Protein AF-A0A7Y0EZD3-F1 (afdb_monomer_lite)

pLDDT: mean 73.03, std 16.68, range [34.38, 95.06]

Organism: NCBI:txid2675324

Structure (mmCIF, N/CA/C/O backbone):
data_AF-A0A7Y0EZD3-F1
#
_entry.id   AF-A0A7Y0EZD3-F1
#
loop_
_atom_site.group_PDB
_atom_site.id
_atom_site.type_symbol
_atom_site.label_atom_id
_atom_site.label_alt_id
_atom_site.label_comp_id
_atom_site.label_asym_id
_atom_site.label_entity_id
_atom_site.label_seq_id
_atom_site.pdbx_PDB_ins_code
_atom_site.Cartn_x
_atom_site.Cartn_y
_atom_site.Cartn_z
_atom_site.occupancy
_atom_site.B_iso_or_equiv
_atom_site.auth_seq_id
_atom_site.auth_comp_id
_atom_site.auth_asym_id
_atom_site.auth_atom_id
_atom_site.pdbx_PDB_model_num
ATOM 1 N N . MET A 1 1 ? 38.742 18.096 -19.591 1.00 36.97 1 MET A N 1
ATOM 2 C CA . MET A 1 1 ? 37.301 18.175 -19.920 1.00 36.97 1 MET A CA 1
ATOM 3 C C . MET A 1 1 ? 37.035 17.243 -21.097 1.00 36.97 1 MET A C 1
ATOM 5 O O . MET A 1 1 ? 37.027 17.691 -22.234 1.00 36.97 1 MET A O 1
ATOM 9 N N . ALA A 1 2 ? 36.936 15.937 -20.841 1.00 34.81 2 ALA A N 1
ATOM 10 C CA . ALA A 1 2 ? 36.652 14.923 -21.857 1.00 34.81 2 ALA A CA 1
ATOM 11 C C . ALA A 1 2 ? 35.247 14.380 -21.577 1.00 34.81 2 ALA A C 1
ATOM 13 O O . ALA A 1 2 ? 35.008 13.837 -20.503 1.00 34.81 2 ALA A O 1
ATOM 14 N N . GLY A 1 3 ? 34.310 14.629 -22.492 1.00 44.00 3 GLY A N 1
ATOM 15 C CA . GLY A 1 3 ? 32.925 14.188 -22.363 1.00 44.00 3 GLY A CA 1
ATOM 16 C C . GLY A 1 3 ? 32.802 12.695 -22.646 1.00 44.00 3 GLY A C 1
ATOM 17 O O . GLY A 1 3 ? 33.222 12.234 -23.707 1.00 44.00 3 GLY A O 1
ATOM 18 N N . GLU A 1 4 ? 32.210 11.962 -21.706 1.00 47.72 4 GLU A N 1
ATOM 19 C CA . GLU A 1 4 ? 31.787 10.575 -21.882 1.00 47.72 4 GLU A CA 1
ATOM 20 C C . GLU A 1 4 ? 30.833 10.460 -23.081 1.00 47.72 4 GLU A C 1
ATOM 22 O O . GLU A 1 4 ? 29.665 10.842 -23.018 1.00 47.72 4 GLU A O 1
ATOM 27 N N . ARG A 1 5 ? 31.323 9.917 -24.198 1.00 51.06 5 ARG A N 1
ATOM 28 C CA . ARG A 1 5 ? 30.489 9.480 -25.325 1.00 51.06 5 ARG A CA 1
ATOM 29 C C . ARG A 1 5 ? 30.528 7.959 -25.415 1.00 51.06 5 ARG A C 1
ATOM 31 O O . ARG A 1 5 ? 31.104 7.409 -26.345 1.00 51.06 5 ARG A O 1
ATOM 38 N N . GLY A 1 6 ? 29.929 7.298 -24.427 1.00 59.84 6 GLY A N 1
ATOM 39 C CA . GLY A 1 6 ? 29.511 5.906 -24.592 1.00 59.84 6 GLY A CA 1
ATOM 40 C C . GLY A 1 6 ? 28.400 5.813 -25.640 1.00 59.84 6 GLY A C 1
ATOM 41 O O . GLY A 1 6 ? 27.625 6.760 -25.825 1.00 59.84 6 GLY A O 1
ATOM 42 N N . THR A 1 7 ? 28.335 4.685 -26.339 1.00 76.56 7 THR A N 1
ATOM 43 C CA . THR A 1 7 ? 27.239 4.368 -27.262 1.00 76.56 7 THR A CA 1
ATOM 44 C C . THR A 1 7 ? 25.897 4.344 -26.516 1.00 76.56 7 THR A C 1
ATOM 46 O O . THR A 1 7 ? 25.851 4.159 -25.299 1.00 76.56 7 THR A O 1
ATOM 49 N N . VAL A 1 8 ? 24.778 4.526 -27.230 1.00 67.12 8 VAL A N 1
ATOM 50 C CA . VAL A 1 8 ? 23.428 4.467 -26.627 1.00 67.12 8 VAL A CA 1
ATOM 51 C C . VAL A 1 8 ? 23.227 3.153 -25.858 1.00 67.12 8 VAL A C 1
ATOM 53 O O . VAL A 1 8 ? 22.701 3.170 -24.751 1.00 67.12 8 VAL A O 1
ATOM 56 N N . SER A 1 9 ? 23.734 2.037 -26.388 1.00 64.31 9 SER A N 1
ATOM 57 C CA . SER A 1 9 ? 23.673 0.724 -25.739 1.00 64.31 9 SER A CA 1
ATOM 58 C C . SER A 1 9 ? 24.476 0.648 -24.438 1.00 64.31 9 SER A C 1
ATOM 60 O O . SER A 1 9 ? 24.003 0.060 -23.472 1.00 64.31 9 SER A O 1
ATOM 62 N N . GLU A 1 10 ? 25.662 1.258 -24.374 1.00 68.94 10 GLU A N 1
ATOM 63 C CA . GLU A 1 10 ? 26.469 1.298 -23.143 1.00 68.94 10 GLU A CA 1
ATOM 64 C C . GLU A 1 10 ? 25.828 2.166 -22.060 1.00 68.94 10 GLU A C 1
ATOM 66 O O . GLU A 1 10 ? 25.962 1.867 -20.874 1.00 68.94 10 GLU A O 1
ATOM 71 N N . ARG A 1 11 ? 25.125 3.234 -22.455 1.00 66.56 11 ARG A N 1
ATOM 72 C CA . ARG A 1 11 ? 24.386 4.082 -21.515 1.00 66.56 11 ARG A CA 1
ATOM 73 C C . ARG A 1 11 ? 23.175 3.345 -20.946 1.00 66.56 11 ARG A C 1
ATOM 75 O O . ARG A 1 11 ? 23.042 3.285 -19.733 1.00 66.56 11 ARG A O 1
ATOM 82 N N . LEU A 1 12 ? 22.381 2.707 -21.808 1.00 62.84 12 LEU A N 1
ATOM 83 C CA . LEU A 1 12 ? 21.226 1.902 -21.396 1.00 62.84 12 LEU A CA 1
ATOM 84 C C . LEU A 1 12 ? 21.632 0.720 -20.506 1.00 62.84 12 LEU A C 1
ATOM 86 O O . LEU A 1 12 ? 20.970 0.442 -19.512 1.00 62.84 12 LEU A O 1
ATOM 90 N N . ALA A 1 13 ? 22.734 0.037 -20.831 1.00 64.50 13 ALA A N 1
ATOM 91 C CA . ALA A 1 13 ? 23.244 -1.053 -20.003 1.00 64.50 13 ALA A CA 1
ATOM 92 C C . ALA A 1 13 ? 23.685 -0.553 -18.620 1.00 64.50 13 ALA A C 1
ATOM 94 O O . ALA A 1 13 ? 23.376 -1.186 -17.616 1.00 64.50 13 ALA A O 1
ATOM 95 N N . ARG A 1 14 ? 24.379 0.589 -18.557 1.00 67.81 14 ARG A N 1
ATOM 96 C CA . ARG A 1 14 ? 24.814 1.195 -17.292 1.00 67.81 14 ARG A CA 1
ATOM 97 C C . ARG A 1 14 ? 23.630 1.621 -16.429 1.00 67.81 14 ARG A C 1
ATOM 99 O O . ARG A 1 14 ? 23.582 1.239 -15.271 1.00 67.81 14 ARG A O 1
ATOM 106 N N . GLU A 1 15 ? 22.659 2.321 -17.014 1.00 66.19 15 GLU A N 1
ATOM 107 C CA . GLU A 1 15 ? 21.419 2.715 -16.332 1.00 66.19 15 GLU A CA 1
ATOM 108 C C . GLU A 1 15 ? 20.672 1.494 -15.777 1.00 66.19 15 GLU A C 1
ATOM 110 O O . GLU A 1 15 ? 20.231 1.510 -14.631 1.00 66.19 15 GLU A O 1
ATOM 115 N N . PHE A 1 16 ? 20.601 0.406 -16.549 1.00 66.44 16 PHE A N 1
ATOM 116 C CA . PHE A 1 16 ? 20.008 -0.851 -16.099 1.00 66.44 16 PHE A CA 1
ATOM 117 C C . PHE A 1 16 ? 20.775 -1.489 -14.929 1.00 66.44 16 PHE A C 1
ATOM 119 O O . PHE A 1 16 ? 20.159 -1.925 -13.959 1.00 66.44 16 PHE A O 1
ATOM 126 N N . PHE A 1 17 ? 22.110 -1.551 -14.986 1.00 66.88 17 PHE A N 1
ATOM 127 C CA . PHE A 1 17 ? 22.909 -2.126 -13.898 1.00 66.88 17 PHE A CA 1
ATOM 128 C C . PHE A 1 17 ? 22.863 -1.278 -12.624 1.00 66.88 17 PHE A C 1
ATOM 130 O O . PHE A 1 17 ? 22.688 -1.839 -11.544 1.00 66.88 17 PHE A O 1
ATOM 137 N N . ASP A 1 18 ? 22.942 0.049 -12.745 1.00 69.25 18 ASP A N 1
ATOM 138 C CA . ASP A 1 18 ? 22.811 0.972 -11.613 1.00 69.25 18 ASP A CA 1
ATOM 139 C C . ASP A 1 18 ? 21.426 0.830 -10.953 1.00 69.25 18 ASP A C 1
ATOM 141 O O . ASP A 1 18 ? 21.309 0.817 -9.725 1.00 69.25 18 ASP A O 1
ATOM 145 N N . GLU A 1 19 ? 20.373 0.641 -11.756 1.00 66.62 19 GLU A N 1
ATOM 146 C CA . GLU A 1 19 ? 19.023 0.361 -11.263 1.00 66.62 19 GLU A CA 1
ATOM 147 C C . GLU A 1 19 ? 18.945 -0.970 -10.502 1.00 66.62 19 GLU A C 1
ATOM 149 O O . GLU A 1 19 ? 18.375 -1.029 -9.407 1.00 66.62 19 GLU A O 1
ATOM 154 N N . MET A 1 20 ? 19.522 -2.041 -11.052 1.00 69.69 20 MET A N 1
ATOM 155 C CA . MET A 1 20 ? 19.534 -3.351 -10.394 1.00 69.69 20 MET A CA 1
ATOM 156 C C . MET A 1 20 ? 20.319 -3.316 -9.078 1.00 69.69 20 MET A C 1
ATOM 158 O O . MET A 1 20 ? 19.872 -3.891 -8.083 1.00 69.69 20 MET A O 1
ATOM 162 N N . ASP A 1 21 ? 21.435 -2.589 -9.031 1.00 69.38 21 ASP A N 1
ATOM 163 C CA . ASP A 1 21 ? 22.225 -2.392 -7.814 1.00 69.38 21 ASP A CA 1
ATOM 164 C C . ASP A 1 21 ? 21.467 -1.578 -6.754 1.00 69.38 21 ASP A C 1
ATOM 166 O O . ASP A 1 21 ? 21.516 -1.906 -5.559 1.00 69.38 21 ASP A O 1
ATOM 170 N N . ALA A 1 22 ? 20.729 -0.543 -7.170 1.00 69.75 22 ALA A N 1
ATOM 171 C CA . ALA A 1 22 ? 19.873 0.235 -6.279 1.00 69.75 22 ALA A CA 1
ATOM 172 C C . ALA A 1 22 ? 18.751 -0.631 -5.685 1.00 69.75 22 ALA A C 1
ATOM 174 O O . ALA A 1 22 ? 18.521 -0.598 -4.472 1.00 69.75 22 ALA A O 1
ATOM 175 N N . LEU A 1 23 ? 18.099 -1.459 -6.509 1.00 72.12 23 LEU A N 1
ATOM 176 C CA . LEU A 1 23 ? 17.066 -2.404 -6.074 1.00 72.12 23 LEU A CA 1
ATOM 177 C C . LEU A 1 23 ? 17.617 -3.485 -5.141 1.00 72.12 23 LEU A C 1
ATOM 179 O O . LEU A 1 23 ? 16.976 -3.802 -4.141 1.00 72.12 23 LEU A O 1
ATOM 183 N N . ALA A 1 24 ? 18.815 -4.011 -5.410 1.00 70.94 24 ALA A N 1
ATOM 184 C CA . ALA A 1 24 ? 19.447 -5.040 -4.585 1.00 70.94 24 ALA A CA 1
ATOM 185 C C . ALA A 1 24 ? 19.707 -4.577 -3.139 1.00 70.94 24 ALA A C 1
ATOM 187 O O . ALA A 1 24 ? 19.753 -5.391 -2.215 1.00 70.94 24 ALA A O 1
ATOM 188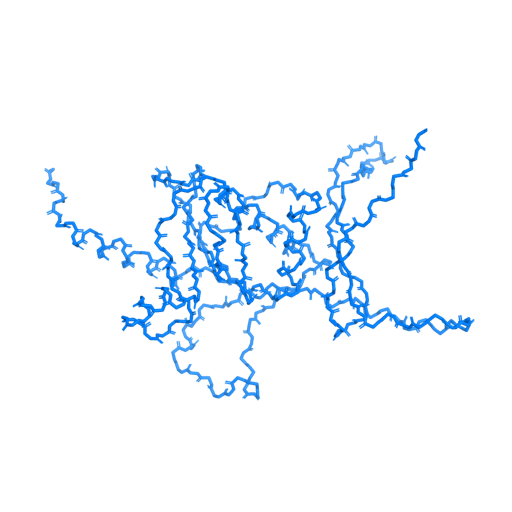 N N . ARG A 1 25 ? 19.869 -3.265 -2.930 1.00 72.94 25 ARG A N 1
ATOM 189 C CA . ARG A 1 25 ? 20.109 -2.651 -1.612 1.00 72.94 25 ARG A CA 1
ATOM 190 C C . ARG A 1 25 ? 18.871 -1.974 -1.026 1.00 72.94 25 ARG A C 1
ATOM 192 O O . ARG A 1 25 ? 18.898 -1.567 0.138 1.00 72.94 25 ARG A O 1
ATOM 199 N N . ALA A 1 26 ? 17.809 -1.823 -1.814 1.00 76.56 26 ALA A N 1
ATOM 200 C CA . ALA A 1 26 ? 16.598 -1.140 -1.401 1.00 76.56 26 ALA A CA 1
ATOM 201 C C . ALA A 1 26 ? 15.890 -1.918 -0.276 1.00 76.56 26 ALA A C 1
ATOM 203 O O . ALA A 1 26 ? 15.765 -3.145 -0.340 1.00 76.56 26 ALA A O 1
ATOM 204 N N . PRO A 1 27 ? 15.377 -1.236 0.762 1.00 84.44 27 PRO A N 1
ATOM 205 C CA . PRO A 1 27 ? 14.482 -1.876 1.712 1.00 84.44 27 PRO A CA 1
ATOM 206 C C . PRO A 1 27 ? 13.239 -2.407 0.986 1.00 84.44 27 PRO A C 1
ATOM 208 O O . PRO A 1 27 ? 12.687 -1.731 0.114 1.00 84.44 27 PRO A O 1
ATOM 211 N N . LEU A 1 28 ? 12.805 -3.612 1.362 1.00 85.69 28 LEU A N 1
ATOM 212 C CA . LEU A 1 28 ? 11.695 -4.299 0.708 1.00 85.69 28 LEU A CA 1
ATOM 213 C C . LEU A 1 28 ? 10.489 -4.416 1.636 1.00 85.69 28 LEU A C 1
ATOM 215 O O . LEU A 1 28 ? 10.612 -4.842 2.791 1.00 85.69 28 LEU A O 1
ATOM 219 N N . TRP A 1 29 ? 9.318 -4.075 1.107 1.00 87.38 29 TRP A N 1
ATOM 220 C CA . TRP A 1 29 ? 8.033 -4.229 1.775 1.00 87.38 29 TRP A CA 1
ATOM 221 C C . TRP A 1 29 ? 7.143 -5.209 1.023 1.00 87.38 29 TRP A C 1
ATOM 223 O O . TRP A 1 29 ? 7.011 -5.129 -0.194 1.00 87.38 29 TRP A O 1
ATOM 233 N N . TRP A 1 30 ? 6.488 -6.101 1.761 1.00 85.75 30 TRP A N 1
ATOM 234 C CA . TRP A 1 30 ? 5.443 -6.975 1.230 1.00 85.75 30 TRP A CA 1
ATOM 235 C C . TRP A 1 30 ? 4.101 -6.608 1.854 1.00 85.75 30 TRP A C 1
ATOM 237 O O . TRP A 1 30 ? 3.954 -6.668 3.076 1.00 85.75 30 TRP A O 1
ATOM 247 N N . VAL A 1 31 ? 3.118 -6.244 1.038 1.00 87.00 31 VAL A N 1
ATOM 248 C CA . VAL A 1 31 ? 1.761 -5.901 1.470 1.00 87.00 31 VAL A CA 1
ATOM 249 C C . VAL A 1 31 ? 0.856 -7.102 1.253 1.00 87.00 31 VAL A C 1
ATOM 251 O O . VAL A 1 31 ? 0.630 -7.509 0.116 1.00 87.00 31 VAL A O 1
ATOM 254 N N . SER A 1 32 ? 0.317 -7.647 2.345 1.00 85.56 32 SER A N 1
ATOM 255 C CA . SER A 1 32 ? -0.649 -8.753 2.262 1.00 85.56 32 SER A CA 1
ATOM 256 C C . SER A 1 32 ? -1.937 -8.368 1.532 1.00 85.56 32 SER A C 1
ATOM 258 O O . SER A 1 32 ? -2.328 -7.200 1.539 1.00 85.56 32 SER A O 1
ATOM 260 N N . GLU A 1 33 ? -2.649 -9.359 0.998 1.00 84.75 33 GLU A N 1
ATOM 261 C CA . GLU A 1 33 ? -3.907 -9.173 0.259 1.00 84.75 33 GLU A CA 1
ATOM 262 C C . GLU A 1 33 ? -4.937 -8.334 1.035 1.00 84.75 33 GLU A C 1
ATOM 264 O O . GLU A 1 33 ? -5.529 -7.393 0.505 1.00 84.75 33 GLU A O 1
ATOM 269 N N . ASP A 1 34 ? -5.140 -8.630 2.320 1.00 86.88 34 ASP A N 1
ATOM 270 C CA . ASP A 1 34 ? -6.106 -7.892 3.135 1.00 86.88 34 ASP A CA 1
ATOM 271 C C . ASP A 1 34 ? -5.663 -6.450 3.414 1.00 86.88 34 ASP A C 1
ATOM 273 O O . ASP A 1 34 ? -6.490 -5.535 3.436 1.00 86.88 34 ASP A O 1
ATOM 277 N N . MET A 1 35 ? -4.361 -6.236 3.634 1.00 88.88 35 MET A N 1
ATOM 278 C CA . MET A 1 35 ? -3.813 -4.893 3.825 1.00 88.88 35 MET A CA 1
ATOM 279 C C . MET A 1 35 ? -3.951 -4.076 2.540 1.00 88.88 35 MET A C 1
ATOM 281 O O . MET A 1 35 ? -4.382 -2.927 2.584 1.00 88.88 35 MET A O 1
ATOM 285 N N . LYS A 1 36 ? -3.660 -4.689 1.390 1.00 92.00 36 LYS A N 1
ATOM 286 C CA . LYS A 1 36 ? -3.852 -4.095 0.068 1.00 92.00 36 LYS A CA 1
ATOM 287 C C . LYS A 1 36 ? -5.307 -3.674 -0.137 1.00 92.00 36 LYS A C 1
ATOM 289 O O . LYS A 1 36 ? -5.547 -2.525 -0.492 1.00 92.00 36 LYS A O 1
ATOM 294 N N . LYS A 1 37 ? -6.275 -4.552 0.155 1.00 91.00 37 LYS A N 1
ATOM 295 C CA . LYS A 1 37 ? -7.714 -4.230 0.087 1.00 91.00 37 LYS A CA 1
ATOM 296 C C . LYS A 1 37 ? -8.084 -3.021 0.945 1.00 91.00 37 LYS A C 1
ATOM 298 O O . LYS A 1 37 ? -8.869 -2.186 0.505 1.00 91.00 37 LYS A O 1
ATOM 303 N N . LEU A 1 38 ? -7.515 -2.909 2.148 1.00 91.75 38 LEU A N 1
ATOM 304 C CA . LEU A 1 38 ? -7.727 -1.746 3.012 1.00 91.75 38 LEU A CA 1
ATOM 305 C C . LEU A 1 38 ? -7.152 -0.464 2.393 1.00 91.75 38 LEU A C 1
ATOM 307 O O . LEU A 1 38 ? -7.825 0.567 2.408 1.00 91.75 38 LEU A O 1
ATOM 311 N N . CYS A 1 39 ? -5.935 -0.520 1.843 1.00 92.94 39 CYS A N 1
ATOM 312 C CA . CYS A 1 39 ? -5.314 0.615 1.162 1.00 92.94 39 CYS A CA 1
ATOM 313 C C . CYS A 1 39 ? -6.150 1.071 -0.041 1.00 92.94 39 CYS A C 1
ATOM 315 O O . CYS A 1 39 ? -6.483 2.250 -0.124 1.00 92.94 39 CYS A O 1
ATOM 317 N N . VAL A 1 40 ? -6.541 0.142 -0.919 1.00 93.19 40 VAL A N 1
ATOM 318 C CA . VAL A 1 40 ? -7.342 0.429 -2.121 1.00 93.19 40 VAL A CA 1
ATOM 319 C C . VAL A 1 40 ? -8.702 1.028 -1.748 1.00 93.19 40 VAL A C 1
ATOM 321 O O . VAL A 1 40 ? -9.023 2.112 -2.226 1.00 93.19 40 VAL A O 1
ATOM 324 N N . ASP A 1 41 ? -9.452 0.433 -0.806 1.00 92.88 41 ASP A N 1
ATOM 325 C CA . ASP A 1 41 ? -10.739 1.009 -0.360 1.00 92.88 41 ASP A CA 1
ATOM 326 C C . ASP A 1 41 ? -10.560 2.413 0.242 1.00 92.88 41 ASP A C 1
ATOM 328 O O . ASP A 1 41 ? -11.424 3.275 0.085 1.00 92.88 41 ASP A O 1
ATOM 332 N N . THR A 1 42 ? -9.429 2.673 0.904 1.00 92.62 42 THR A N 1
ATOM 333 C CA . THR A 1 42 ? -9.125 3.999 1.459 1.00 92.62 42 THR A CA 1
ATOM 334 C C . THR A 1 42 ? -8.871 5.030 0.367 1.00 92.62 42 THR A C 1
ATOM 336 O O . THR A 1 42 ? -9.380 6.141 0.487 1.00 92.62 42 THR A O 1
ATOM 339 N N . VAL A 1 43 ? -8.116 4.673 -0.677 1.00 91.81 43 VAL A N 1
ATOM 340 C CA . VAL A 1 43 ? -7.845 5.555 -1.825 1.00 91.81 43 VAL A CA 1
ATOM 341 C C . VAL A 1 43 ? -9.132 5.861 -2.587 1.00 91.81 43 VAL A C 1
ATOM 343 O O . VAL A 1 43 ? -9.413 7.018 -2.878 1.00 91.81 43 VAL A O 1
ATOM 346 N N . GLU A 1 44 ? -9.935 4.838 -2.871 1.00 90.19 44 GLU A N 1
ATOM 347 C CA . GLU A 1 44 ? -11.137 4.978 -3.696 1.00 90.19 44 GLU A CA 1
ATOM 348 C C . GLU A 1 44 ? -12.294 5.652 -2.958 1.00 90.19 44 GLU A C 1
ATOM 350 O O . GLU A 1 44 ? -13.088 6.385 -3.550 1.00 90.19 44 GLU A O 1
ATOM 355 N N . ASN A 1 45 ? -12.433 5.382 -1.658 1.00 89.75 45 ASN A N 1
ATOM 356 C CA . ASN A 1 45 ? -13.673 5.676 -0.952 1.00 89.75 45 ASN A CA 1
ATOM 357 C C . ASN A 1 45 ? -13.514 6.382 0.398 1.00 89.75 45 ASN A C 1
ATOM 359 O O . ASN A 1 45 ? -14.517 6.814 0.990 1.00 89.75 45 ASN A O 1
ATOM 363 N N . GLY A 1 46 ? -12.297 6.438 0.930 1.00 87.06 46 GLY A N 1
ATOM 364 C CA . GLY A 1 46 ? -11.987 7.022 2.226 1.00 87.06 46 GLY A CA 1
ATOM 365 C C . GLY A 1 46 ? -11.459 8.454 2.115 1.00 87.06 46 GLY A C 1
ATOM 366 O O . GLY A 1 46 ? -11.044 8.905 1.051 1.00 87.06 46 GLY A O 1
ATOM 367 N N . PRO A 1 47 ? -11.446 9.207 3.224 1.00 90.44 47 PRO A N 1
ATOM 368 C CA . PRO A 1 47 ? -10.633 10.406 3.288 1.00 90.44 47 PRO A CA 1
ATOM 369 C C . PRO A 1 47 ? -9.160 10.006 3.347 1.00 90.44 47 PRO A C 1
ATOM 371 O O . PRO A 1 47 ? -8.761 9.240 4.231 1.00 90.44 47 PRO A O 1
ATOM 374 N N . LEU A 1 48 ? -8.363 10.568 2.442 1.00 91.00 48 LEU A N 1
ATOM 375 C CA . LEU A 1 48 ? -6.925 10.338 2.400 1.00 91.00 48 LEU A CA 1
ATOM 376 C C . LEU A 1 48 ? -6.253 10.799 3.706 1.00 91.00 48 LEU A C 1
ATOM 378 O O . LEU A 1 48 ? -6.710 11.772 4.318 1.00 91.00 4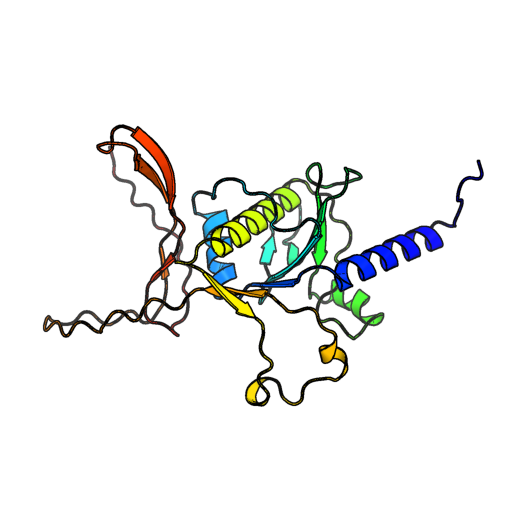8 LEU A O 1
ATOM 382 N N . PRO A 1 49 ? -5.196 10.102 4.159 1.00 89.19 49 PRO A N 1
ATOM 383 C CA . PRO A 1 49 ? -4.377 10.563 5.269 1.00 89.19 49 PRO A CA 1
ATOM 384 C C . PRO A 1 49 ? -3.667 11.882 4.919 1.00 89.19 49 PRO A C 1
ATOM 386 O O . PRO A 1 49 ? -3.572 12.253 3.747 1.00 89.19 49 PRO A O 1
ATOM 389 N N . PRO A 1 50 ? -3.136 12.604 5.923 1.00 85.50 50 PRO A N 1
ATOM 390 C CA . PRO A 1 50 ? -2.185 13.681 5.677 1.00 85.50 50 PRO A CA 1
ATOM 391 C C . PRO A 1 50 ? -1.015 13.179 4.822 1.00 85.50 50 PRO A C 1
ATOM 393 O O . PRO A 1 50 ? -0.572 12.044 4.989 1.00 85.50 50 PRO A O 1
ATOM 396 N N . VAL A 1 51 ? -0.515 14.026 3.923 1.00 79.56 51 VAL A N 1
ATOM 397 C CA . VAL A 1 51 ? 0.643 13.683 3.092 1.00 79.56 51 VAL A CA 1
ATOM 398 C C . VAL A 1 51 ? 1.863 13.522 3.994 1.00 79.56 51 VAL A C 1
ATOM 400 O O . VAL A 1 51 ? 2.304 14.479 4.631 1.00 79.56 51 VAL A O 1
ATOM 403 N N . GLU A 1 52 ? 2.401 12.309 4.035 1.00 72.56 52 GLU A N 1
ATOM 404 C CA . GLU A 1 52 ? 3.653 11.984 4.709 1.00 72.56 52 GLU A CA 1
ATOM 405 C C . GLU A 1 52 ? 4.726 11.662 3.660 1.00 72.56 52 GLU A C 1
ATOM 407 O O . GLU A 1 52 ? 4.418 11.061 2.623 1.00 72.56 52 GLU A O 1
ATOM 412 N N . PRO A 1 53 ? 5.988 12.066 3.886 1.00 73.88 53 PRO A N 1
ATOM 413 C CA . PRO A 1 53 ? 7.072 11.701 2.989 1.00 73.88 53 PRO A CA 1
ATOM 414 C C . PRO A 1 53 ? 7.271 10.182 2.986 1.00 73.88 53 PRO A C 1
ATOM 416 O O . PRO A 1 53 ? 7.084 9.518 4.006 1.00 73.88 53 PRO A O 1
ATOM 419 N N . LEU A 1 54 ? 7.726 9.641 1.852 1.00 81.38 54 LEU A N 1
ATOM 420 C CA . LEU A 1 54 ? 8.126 8.235 1.763 1.00 81.38 54 LEU A CA 1
ATOM 421 C C . LEU A 1 54 ? 9.137 7.891 2.875 1.00 81.38 54 LEU A C 1
ATOM 423 O O . LEU A 1 54 ? 10.018 8.712 3.171 1.00 81.38 54 LEU A O 1
ATOM 427 N N . PRO A 1 55 ? 9.037 6.691 3.481 1.00 80.12 55 PRO A N 1
ATOM 428 C CA . PRO A 1 55 ? 9.798 6.332 4.679 1.00 80.12 55 PRO A CA 1
ATOM 429 C C . PRO A 1 55 ? 11.310 6.276 4.437 1.00 80.12 55 PRO A C 1
ATOM 431 O O . PRO A 1 55 ? 12.096 6.388 5.376 1.00 80.12 55 PRO A O 1
ATOM 434 N N . THR A 1 56 ? 11.723 6.086 3.185 1.00 84.50 56 THR A N 1
ATOM 435 C CA . THR A 1 56 ? 13.119 5.987 2.757 1.00 84.50 56 THR A CA 1
ATOM 436 C C . THR A 1 56 ? 13.315 6.686 1.417 1.00 84.50 56 THR A C 1
ATOM 438 O O . THR A 1 56 ? 12.361 6.905 0.668 1.00 84.50 56 THR A O 1
ATOM 441 N N . ALA A 1 57 ? 14.566 7.038 1.110 1.00 80.88 57 ALA A N 1
ATOM 442 C CA . ALA A 1 57 ? 14.923 7.652 -0.167 1.00 80.88 57 ALA A CA 1
ATOM 443 C C . ALA A 1 57 ? 14.767 6.682 -1.348 1.00 80.88 57 ALA A C 1
ATOM 445 O O . ALA A 1 57 ? 14.345 7.109 -2.415 1.00 80.88 57 ALA A O 1
ATOM 446 N N . THR A 1 58 ? 15.059 5.398 -1.136 1.00 85.06 58 THR A N 1
ATOM 447 C CA . THR A 1 58 ? 14.839 4.315 -2.099 1.00 85.06 58 THR A CA 1
ATOM 448 C C . THR A 1 58 ? 14.054 3.183 -1.457 1.00 85.06 58 THR A C 1
ATOM 450 O O . THR A 1 58 ? 14.111 2.999 -0.235 1.00 85.06 58 THR A O 1
ATOM 453 N N . GLY A 1 59 ? 13.317 2.419 -2.253 1.00 87.62 59 GLY A N 1
ATOM 454 C CA . GLY A 1 59 ? 12.560 1.285 -1.743 1.00 87.62 59 GLY A CA 1
ATOM 455 C C . GLY A 1 59 ? 11.832 0.502 -2.820 1.00 87.62 59 GLY A C 1
ATOM 456 O O . GLY A 1 59 ? 11.648 0.992 -3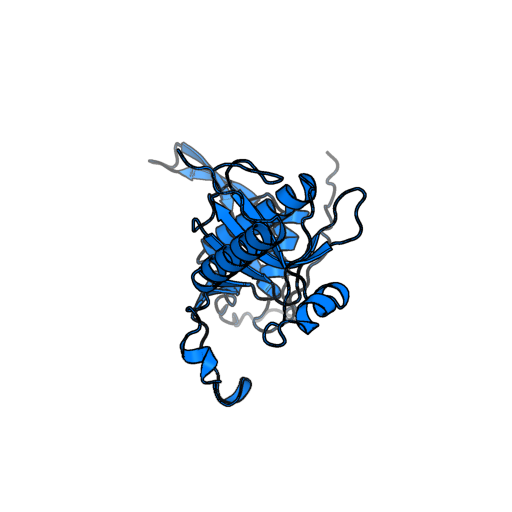.931 1.00 87.62 59 GLY A O 1
ATOM 457 N N . LEU A 1 60 ? 11.412 -0.711 -2.464 1.00 88.69 60 LEU A N 1
ATOM 458 C CA . LEU A 1 60 ? 10.556 -1.567 -3.281 1.00 88.69 60 LEU A CA 1
ATOM 459 C C . LEU A 1 60 ? 9.391 -2.073 -2.431 1.00 88.69 60 LEU A C 1
ATOM 461 O O . LEU A 1 60 ? 9.600 -2.694 -1.389 1.00 88.69 60 LEU A O 1
ATOM 465 N N . ILE A 1 61 ? 8.161 -1.841 -2.880 1.00 90.06 61 ILE A N 1
ATOM 466 C CA . ILE A 1 61 ? 6.958 -2.395 -2.257 1.00 90.06 61 ILE A CA 1
ATOM 467 C C . ILE A 1 61 ? 6.261 -3.345 -3.222 1.00 90.06 61 ILE A C 1
ATOM 469 O O . ILE A 1 61 ? 6.036 -3.015 -4.383 1.00 90.06 61 ILE A O 1
ATOM 473 N N . VAL A 1 62 ? 5.926 -4.532 -2.732 1.00 89.75 62 VAL A N 1
ATOM 474 C CA . VAL A 1 62 ? 5.238 -5.583 -3.481 1.00 89.75 62 VAL A CA 1
ATOM 475 C C . VAL A 1 62 ? 3.847 -5.770 -2.894 1.00 89.75 62 VAL A C 1
ATOM 477 O O . VAL A 1 62 ? 3.698 -5.855 -1.673 1.00 89.75 62 VAL A O 1
ATOM 480 N N . PHE A 1 63 ? 2.835 -5.844 -3.752 1.00 88.69 63 PHE A N 1
ATOM 481 C CA . PHE A 1 63 ? 1.454 -6.099 -3.361 1.00 88.69 63 PHE A CA 1
ATOM 482 C C . PHE A 1 63 ? 1.084 -7.537 -3.704 1.00 88.69 63 PHE A C 1
ATOM 484 O O . PHE A 1 63 ? 1.152 -7.944 -4.863 1.00 88.69 63 PHE A O 1
ATOM 491 N N . GLU A 1 64 ? 0.669 -8.310 -2.703 1.00 83.75 64 GLU A N 1
ATOM 492 C CA . GLU A 1 64 ? 0.147 -9.658 -2.921 1.00 83.75 64 GLU A CA 1
ATOM 493 C C . GLU A 1 64 ? -1.010 -9.616 -3.930 1.00 83.75 64 GLU A C 1
ATOM 495 O O . GLU A 1 64 ? -1.913 -8.788 -3.812 1.00 83.75 64 GLU A O 1
ATOM 500 N N . GLY A 1 65 ? -0.941 -10.452 -4.971 1.00 81.62 65 GLY A N 1
ATOM 501 C CA . GLY A 1 65 ? -1.925 -10.486 -6.059 1.00 81.62 65 GLY A CA 1
ATOM 502 C C . GLY A 1 65 ? -1.964 -9.243 -6.962 1.00 81.62 65 GLY A C 1
ATOM 503 O O . GLY A 1 65 ? -2.842 -9.162 -7.815 1.00 81.62 65 GLY A O 1
ATOM 504 N N . GLY A 1 66 ? -1.057 -8.278 -6.774 1.00 88.62 66 GLY A N 1
ATOM 505 C CA . GLY A 1 66 ? -0.997 -7.035 -7.541 1.00 88.62 66 GLY A CA 1
ATOM 506 C C . GLY A 1 66 ? -2.153 -6.060 -7.292 1.00 88.62 66 GLY A C 1
ATOM 507 O O . GLY A 1 66 ? -3.130 -6.353 -6.593 1.00 88.62 66 GLY A O 1
ATOM 508 N N . VAL A 1 67 ? -2.011 -4.866 -7.861 1.00 91.00 67 VAL A N 1
ATOM 509 C CA . VAL A 1 67 ? -2.980 -3.765 -7.870 1.00 91.00 67 VAL A CA 1
ATOM 510 C C . VAL A 1 67 ? -3.183 -3.329 -9.314 1.00 91.00 67 VAL A C 1
ATOM 512 O O . VAL A 1 67 ? -2.225 -3.222 -10.074 1.00 91.00 67 VAL A O 1
ATOM 515 N N . VAL A 1 68 ? -4.429 -3.070 -9.693 1.00 90.50 68 VAL A N 1
ATOM 516 C CA . VAL A 1 68 ? -4.754 -2.527 -11.011 1.00 90.50 68 VAL A CA 1
ATOM 517 C C . VAL A 1 68 ? -4.931 -1.023 -10.881 1.00 90.50 68 VAL A C 1
ATOM 519 O O . VAL A 1 68 ? -5.709 -0.565 -10.047 1.00 90.50 68 VAL A O 1
ATOM 522 N N . PHE A 1 69 ? -4.208 -0.268 -11.700 1.00 89.00 69 PHE A N 1
ATOM 523 C CA . PHE A 1 69 ? -4.396 1.170 -11.827 1.00 89.00 69 PHE A CA 1
ATOM 524 C C . PHE A 1 69 ? -5.105 1.485 -13.137 1.00 89.00 69 PHE A C 1
ATOM 526 O O . PHE A 1 69 ? -4.732 0.968 -14.191 1.00 89.00 69 PHE A O 1
ATOM 533 N N . SER A 1 70 ? -6.089 2.375 -13.072 1.00 84.50 70 SER A N 1
ATOM 534 C CA . SER A 1 70 ? -6.805 2.863 -14.245 1.00 84.50 70 SER A CA 1
ATOM 535 C C . SER A 1 70 ? -6.473 4.339 -14.447 1.00 84.50 70 SER A C 1
ATOM 537 O O . SER A 1 70 ? -6.660 5.151 -13.542 1.00 84.50 70 SER A O 1
ATOM 539 N N . SER A 1 71 ? -5.992 4.683 -15.640 1.00 78.06 71 SER A N 1
ATOM 540 C CA . SER A 1 71 ? -5.787 6.065 -16.082 1.00 78.06 71 SER A CA 1
ATOM 541 C C . SER A 1 71 ? -6.675 6.356 -17.290 1.00 78.06 71 SER A C 1
ATOM 543 O O . SER A 1 71 ? -6.979 5.476 -18.101 1.00 78.06 71 SER A O 1
ATOM 545 N N . ARG A 1 72 ? -7.123 7.607 -17.421 1.00 74.94 72 ARG A N 1
ATOM 546 C CA . ARG A 1 72 ? -8.002 8.015 -18.517 1.00 74.94 72 ARG A CA 1
ATOM 547 C C . ARG A 1 72 ? -7.260 7.902 -19.849 1.00 74.94 72 ARG A C 1
ATOM 549 O O . ARG A 1 72 ? -6.375 8.692 -20.141 1.00 74.94 72 ARG A O 1
ATOM 556 N N . GLY A 1 73 ? -7.717 6.989 -20.703 1.00 72.44 73 GLY A N 1
ATOM 557 C CA . GLY A 1 73 ? -7.150 6.800 -22.042 1.00 72.44 73 GLY A CA 1
ATOM 558 C C . GLY A 1 73 ? -6.067 5.725 -22.120 1.00 72.44 73 GLY A C 1
ATOM 559 O O . GLY A 1 73 ? -5.565 5.474 -23.213 1.00 72.44 73 GLY A O 1
ATOM 560 N N . MET A 1 74 ? -5.764 5.043 -21.011 1.00 74.81 74 MET A N 1
ATOM 561 C CA . MET A 1 74 ? -4.976 3.813 -21.009 1.00 74.81 74 MET A CA 1
ATOM 562 C C . MET A 1 74 ? -5.823 2.606 -20.617 1.00 74.81 74 MET A C 1
ATOM 564 O O . MET A 1 74 ? -6.836 2.721 -19.929 1.00 74.81 74 MET A O 1
ATOM 568 N N . ALA A 1 75 ? -5.400 1.433 -21.090 1.00 81.31 75 ALA A N 1
ATOM 569 C CA . ALA A 1 75 ? -5.899 0.175 -20.559 1.00 81.31 75 ALA A CA 1
ATOM 570 C C . ALA A 1 75 ? -5.466 0.027 -19.095 1.00 81.31 75 ALA A C 1
ATOM 572 O O . ALA A 1 75 ? -4.438 0.574 -18.694 1.00 81.31 75 ALA A O 1
ATOM 573 N N . ASP A 1 76 ? -6.232 -0.745 -18.331 1.00 86.44 76 ASP A N 1
ATOM 574 C CA . ASP A 1 76 ? -5.892 -1.098 -16.958 1.00 86.44 76 ASP A CA 1
ATOM 575 C C . ASP A 1 76 ? -4.451 -1.617 -16.854 1.00 86.44 76 ASP A C 1
ATOM 577 O O . ASP A 1 76 ? -4.026 -2.499 -17.608 1.00 86.44 76 ASP A O 1
ATOM 581 N N . VAL A 1 77 ? -3.700 -1.048 -15.912 1.00 85.81 77 VAL A N 1
ATOM 582 C CA . VAL A 1 77 ? -2.274 -1.305 -15.714 1.00 85.81 77 VAL A CA 1
ATOM 583 C C . VAL A 1 77 ? -2.107 -2.203 -14.484 1.00 85.81 77 VAL A C 1
ATOM 585 O O . VAL A 1 77 ? -2.194 -1.713 -13.354 1.00 85.81 77 VAL A O 1
ATOM 588 N N . PRO A 1 78 ? -1.891 -3.522 -14.658 1.00 87.88 78 PRO A N 1
ATOM 589 C CA . PRO A 1 78 ? -1.651 -4.429 -13.545 1.00 87.88 78 PRO A CA 1
ATOM 590 C C . PRO A 1 78 ? -0.217 -4.273 -13.031 1.00 87.88 78 PRO A C 1
ATOM 592 O O . PRO A 1 78 ? 0.753 -4.571 -13.732 1.00 87.88 78 PRO A O 1
ATOM 595 N N . VAL A 1 79 ? -0.094 -3.833 -11.784 1.00 89.44 79 VAL A N 1
ATOM 596 C CA . VAL A 1 79 ? 1.172 -3.571 -11.099 1.00 89.44 79 VAL A CA 1
ATOM 597 C C . VAL A 1 79 ? 1.312 -4.529 -9.919 1.00 89.44 79 VAL A C 1
ATOM 599 O O . VAL A 1 79 ? 0.518 -4.517 -8.983 1.00 89.44 79 VAL A O 1
ATOM 602 N N . ALA A 1 80 ? 2.348 -5.358 -9.942 1.00 89.38 80 ALA A N 1
ATOM 603 C CA . ALA A 1 80 ? 2.699 -6.269 -8.856 1.00 89.38 80 ALA A CA 1
ATOM 604 C C . ALA A 1 80 ? 3.592 -5.594 -7.802 1.00 89.38 80 ALA A C 1
ATOM 606 O O . ALA A 1 80 ? 3.467 -5.870 -6.607 1.00 89.38 80 ALA A O 1
ATOM 607 N N . ALA A 1 81 ? 4.487 -4.701 -8.229 1.00 89.88 81 ALA A N 1
ATOM 608 C CA . ALA A 1 81 ? 5.371 -3.970 -7.330 1.00 89.88 81 ALA A CA 1
ATOM 609 C C . ALA A 1 81 ? 5.706 -2.572 -7.853 1.00 89.88 81 ALA A C 1
ATOM 611 O O . ALA A 1 81 ? 5.626 -2.299 -9.050 1.00 89.88 81 ALA A O 1
ATOM 612 N N . VAL A 1 82 ? 6.108 -1.700 -6.934 1.00 91.31 82 VAL A N 1
ATOM 613 C CA . VAL A 1 82 ? 6.517 -0.324 -7.213 1.00 91.31 82 VAL A CA 1
ATOM 614 C C . VAL A 1 82 ? 7.850 -0.073 -6.529 1.00 91.31 82 VAL A C 1
ATOM 616 O O . VAL A 1 82 ? 7.963 -0.278 -5.316 1.00 91.31 82 VAL A O 1
ATOM 619 N N . SER A 1 83 ? 8.847 0.387 -7.281 1.00 89.19 83 SER A N 1
ATOM 620 C CA . SER A 1 83 ? 10.058 0.955 -6.696 1.00 89.19 83 SER A CA 1
ATOM 621 C C . SER A 1 83 ? 10.040 2.471 -6.780 1.00 89.19 83 SER A C 1
ATOM 623 O O . SER A 1 83 ? 9.432 3.061 -7.678 1.00 89.19 83 SER A O 1
ATOM 625 N N . TRP A 1 84 ? 10.697 3.102 -5.814 1.00 87.69 84 TRP A N 1
ATOM 626 C CA . TRP A 1 84 ? 10.914 4.537 -5.820 1.00 87.69 84 TRP A CA 1
ATOM 627 C C . TRP A 1 84 ? 12.361 4.867 -5.517 1.00 87.69 84 TRP A C 1
ATOM 629 O O . TRP A 1 84 ? 13.057 4.144 -4.799 1.00 87.69 84 TRP A O 1
ATOM 639 N N . GLU A 1 85 ? 12.772 6.018 -6.020 1.00 84.25 85 GLU A N 1
ATOM 640 C CA . GLU A 1 85 ? 14.053 6.631 -5.737 1.00 84.25 85 GLU A CA 1
ATOM 641 C C . GLU A 1 85 ? 13.880 8.146 -5.695 1.00 84.25 85 GLU A C 1
ATOM 643 O O . GLU A 1 85 ? 13.273 8.742 -6.583 1.00 84.25 85 GLU A O 1
ATOM 648 N N . ARG A 1 86 ? 14.406 8.799 -4.659 1.00 76.56 86 ARG A N 1
ATOM 649 C CA . ARG A 1 86 ? 14.478 10.260 -4.623 1.00 76.56 86 ARG A CA 1
ATOM 650 C C . ARG A 1 86 ? 15.506 10.739 -5.640 1.00 76.56 86 ARG A C 1
ATOM 652 O O . ARG A 1 86 ? 16.690 10.826 -5.334 1.00 76.56 86 ARG A O 1
ATOM 659 N N . ALA A 1 87 ? 15.035 11.061 -6.835 1.00 67.19 87 ALA A N 1
ATOM 660 C CA . ALA A 1 87 ? 15.833 11.667 -7.886 1.00 67.19 87 ALA A CA 1
ATOM 661 C C . ALA A 1 87 ? 15.706 13.194 -7.824 1.00 67.19 87 ALA A C 1
ATOM 663 O O . ALA A 1 87 ? 14.627 13.721 -7.570 1.00 67.19 87 ALA A O 1
ATOM 664 N N . GLY A 1 88 ? 16.782 13.928 -8.120 1.00 55.81 88 GLY A N 1
ATOM 665 C CA . GLY A 1 88 ? 16.809 15.400 -8.149 1.00 55.81 88 GLY A CA 1
ATOM 666 C C . GLY A 1 88 ? 15.982 16.065 -9.263 1.00 55.81 88 GLY A C 1
ATOM 667 O O . GLY A 1 88 ? 16.232 17.225 -9.564 1.00 55.81 88 GLY A O 1
ATOM 668 N N . SER A 1 89 ? 14.994 15.364 -9.834 1.00 52.53 89 SER A N 1
ATOM 669 C CA . SER A 1 89 ? 14.260 15.674 -11.069 1.00 52.53 89 SER A CA 1
ATOM 670 C C . SER A 1 89 ? 15.074 15.447 -12.344 1.00 52.53 89 SER A C 1
ATOM 672 O O . SER A 1 89 ? 15.917 16.260 -12.701 1.00 52.53 89 SER A O 1
ATOM 674 N N . MET A 1 90 ? 14.769 14.359 -13.055 1.00 49.06 90 MET A N 1
ATOM 675 C CA . MET A 1 90 ? 14.913 14.245 -14.509 1.00 49.06 90 MET A CA 1
ATOM 676 C C . MET A 1 90 ? 13.885 13.208 -14.996 1.00 49.06 90 MET A C 1
ATOM 678 O O . MET A 1 90 ? 14.068 12.023 -14.763 1.00 49.06 90 MET A O 1
ATOM 682 N N . HIS A 1 91 ? 12.853 13.683 -15.701 1.00 41.53 91 HIS A N 1
ATOM 683 C CA . HIS A 1 91 ? 11.841 12.938 -16.478 1.00 41.53 91 HIS A CA 1
ATOM 684 C C . HIS A 1 91 ? 10.636 12.328 -15.730 1.00 41.53 91 HIS A C 1
ATOM 686 O O . HIS A 1 91 ? 10.785 11.541 -14.799 1.00 41.53 91 HIS A O 1
ATOM 692 N N . GLY A 1 92 ? 9.441 12.685 -16.224 1.00 47.56 92 GLY A N 1
ATOM 693 C CA . GLY A 1 92 ? 8.164 11.957 -16.130 1.00 47.56 92 GLY A CA 1
ATOM 694 C C . GLY A 1 92 ? 7.446 11.910 -14.781 1.00 47.56 92 GLY A C 1
ATOM 695 O O . GLY A 1 92 ? 6.226 11.884 -14.761 1.00 47.56 92 GLY A O 1
ATOM 696 N N . GLY A 1 93 ? 8.176 11.933 -13.664 1.00 51.06 93 GLY A N 1
ATOM 697 C CA . GLY A 1 93 ? 7.602 11.750 -12.328 1.00 51.06 93 GLY A CA 1
ATOM 698 C C . GLY A 1 93 ? 7.211 13.034 -11.593 1.00 51.06 93 GLY A C 1
ATOM 699 O O . GLY A 1 93 ? 7.602 14.150 -11.947 1.00 51.06 93 GLY A O 1
ATOM 700 N N . VAL A 1 94 ? 6.507 12.861 -10.470 1.00 53.50 94 VAL A N 1
ATOM 701 C CA . VAL A 1 94 ? 6.285 13.930 -9.481 1.00 53.50 94 VAL A CA 1
ATOM 702 C C . VAL A 1 94 ? 7.634 14.526 -9.043 1.00 53.50 94 VAL A C 1
ATOM 704 O O . VAL A 1 94 ? 8.574 13.769 -8.779 1.00 53.50 94 VAL A O 1
ATOM 707 N N . PRO A 1 95 ? 7.767 15.867 -8.929 1.00 59.91 95 PRO A N 1
ATOM 708 C CA . PRO A 1 95 ? 9.046 16.512 -8.646 1.00 59.91 95 PRO A CA 1
ATOM 709 C C . PRO A 1 95 ? 9.767 15.887 -7.444 1.00 59.91 95 PRO A C 1
ATOM 711 O O . PRO A 1 95 ? 9.272 15.926 -6.317 1.00 59.91 95 PRO A O 1
ATOM 714 N N . GLY A 1 96 ? 10.953 15.320 -7.677 1.00 70.50 96 GLY A N 1
ATOM 715 C CA . GLY A 1 96 ? 11.810 14.782 -6.617 1.00 70.50 96 GLY A CA 1
ATOM 716 C C . GLY A 1 96 ? 11.718 13.270 -6.360 1.00 70.50 96 GLY A C 1
ATOM 717 O O . GLY A 1 96 ? 12.436 12.781 -5.483 1.00 70.50 96 GLY A O 1
ATOM 718 N N . VAL A 1 97 ? 10.860 12.522 -7.070 1.00 76.06 97 VAL A N 1
ATOM 719 C CA . VAL A 1 97 ? 10.748 11.055 -6.937 1.00 76.06 97 VAL A CA 1
ATOM 720 C C . VAL A 1 97 ? 10.609 10.396 -8.309 1.00 76.06 97 VAL A C 1
ATOM 722 O O . VAL A 1 97 ? 9.694 10.700 -9.063 1.00 76.06 97 VAL A O 1
ATOM 725 N N . MET A 1 98 ? 11.501 9.456 -8.609 1.00 79.50 98 MET A N 1
ATOM 726 C CA . MET A 1 98 ? 11.398 8.556 -9.753 1.00 79.50 98 MET A CA 1
ATOM 727 C C . MET A 1 98 ? 10.656 7.289 -9.329 1.00 79.50 98 MET A C 1
ATOM 729 O O . MET A 1 98 ? 11.004 6.684 -8.312 1.00 79.50 98 MET A O 1
ATOM 733 N N . ILE A 1 99 ? 9.643 6.898 -10.102 1.00 85.38 99 ILE A N 1
ATOM 734 C CA . ILE A 1 99 ? 8.810 5.717 -9.858 1.00 85.38 99 ILE A CA 1
ATOM 735 C C . ILE A 1 99 ? 9.041 4.713 -10.976 1.00 85.38 99 ILE A C 1
ATOM 737 O O . ILE A 1 99 ? 9.107 5.082 -12.146 1.00 85.38 99 ILE A O 1
ATOM 741 N N . ARG A 1 100 ? 9.148 3.433 -10.617 1.00 86.12 100 ARG A N 1
ATOM 742 C CA . ARG A 1 100 ? 9.194 2.338 -11.588 1.00 86.12 100 ARG A CA 1
ATOM 743 C C . ARG A 1 100 ? 8.186 1.266 -11.211 1.00 86.12 100 ARG A C 1
ATOM 745 O O . ARG A 1 100 ? 8.051 0.899 -10.041 1.00 86.12 100 ARG A O 1
ATOM 752 N N . LEU A 1 101 ? 7.476 0.772 -12.218 1.00 88.06 101 LEU A N 1
ATOM 753 C CA . LEU A 1 101 ? 6.409 -0.208 -12.059 1.00 88.06 101 LEU A CA 1
ATOM 754 C C . LEU A 1 101 ? 6.897 -1.584 -12.498 1.00 88.06 101 LEU A C 1
ATOM 756 O O . LEU A 1 101 ? 7.604 -1.722 -13.494 1.00 88.06 101 LEU A O 1
ATOM 760 N N . PHE A 1 102 ? 6.486 -2.609 -11.764 1.00 87.25 102 PHE A N 1
ATOM 761 C CA . PHE A 1 102 ? 6.781 -4.002 -12.063 1.00 87.25 102 PHE A CA 1
ATOM 762 C C . PHE A 1 102 ? 5.470 -4.761 -12.172 1.00 87.25 102 PHE A C 1
ATOM 764 O O . PHE A 1 102 ? 4.585 -4.590 -11.335 1.00 87.25 102 PHE A O 1
ATOM 771 N N . GLY A 1 103 ? 5.361 -5.647 -13.154 1.00 85.56 103 GLY A N 1
ATOM 772 C CA . GLY A 1 103 ? 4.188 -6.504 -13.313 1.00 85.56 103 GLY A CA 1
ATOM 773 C C . GLY A 1 103 ? 4.573 -7.960 -13.533 1.00 85.56 103 GLY A C 1
ATOM 774 O O . GLY A 1 103 ? 5.710 -8.276 -13.889 1.00 85.56 103 GLY A O 1
ATOM 775 N N . ASP A 1 104 ? 3.604 -8.849 -13.368 1.00 77.62 104 ASP A N 1
ATOM 776 C CA . ASP A 1 104 ? 3.763 -10.301 -13.479 1.00 77.62 104 ASP A CA 1
ATOM 777 C C . ASP A 1 104 ? 3.147 -10.902 -14.761 1.00 77.62 104 ASP A C 1
ATOM 779 O O . ASP A 1 104 ? 3.218 -12.118 -14.968 1.00 77.62 104 ASP A O 1
ATOM 783 N N . SER A 1 105 ? 2.587 -10.053 -15.633 1.00 68.56 105 SER A N 1
ATOM 784 C CA . SER A 1 105 ? 1.895 -10.448 -16.866 1.00 68.56 105 SER A CA 1
ATOM 785 C C . SER A 1 105 ? 2.804 -11.119 -17.907 1.00 68.56 105 SER A C 1
ATOM 787 O O . SER A 1 105 ? 4.013 -10.893 -17.953 1.00 68.56 105 SER A O 1
ATOM 789 N N . MET A 1 106 ? 2.207 -11.889 -18.826 1.00 54.72 106 MET A N 1
ATOM 790 C CA . MET A 1 106 ? 2.911 -12.586 -19.918 1.00 54.72 106 MET A CA 1
ATOM 791 C C . MET A 1 106 ? 3.732 -11.644 -20.820 1.00 54.72 106 MET A C 1
ATOM 793 O O . MET A 1 106 ? 4.788 -12.021 -21.321 1.00 54.72 106 MET A O 1
ATOM 797 N N . ARG A 1 107 ? 3.282 -10.396 -21.005 1.00 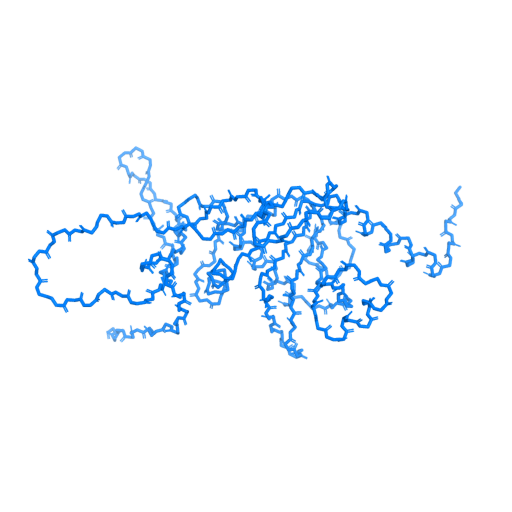58.97 107 ARG A N 1
ATOM 798 C CA . ARG A 1 107 ? 4.019 -9.385 -21.781 1.00 58.97 107 ARG A CA 1
ATOM 799 C C . ARG A 1 107 ? 5.332 -9.008 -21.091 1.00 58.97 107 ARG A C 1
ATOM 801 O O . ARG A 1 107 ? 6.357 -8.881 -21.751 1.00 58.97 107 ARG A O 1
ATOM 808 N N . ASN A 1 108 ? 5.308 -8.945 -19.761 1.00 59.69 108 ASN A N 1
ATOM 809 C CA . ASN A 1 108 ? 6.487 -8.740 -18.921 1.00 59.69 108 ASN A CA 1
ATOM 810 C C . ASN A 1 108 ? 7.310 -10.038 -18.796 1.00 59.69 108 ASN A C 1
ATOM 812 O O . ASN A 1 108 ? 8.528 -9.998 -18.644 1.00 59.69 108 ASN A O 1
ATOM 816 N N . ALA A 1 109 ? 6.668 -11.203 -18.940 1.00 51.66 109 ALA A N 1
ATOM 817 C CA . ALA A 1 109 ? 7.334 -12.503 -18.993 1.00 51.66 109 ALA A CA 1
ATOM 818 C C . ALA A 1 109 ? 8.259 -12.670 -20.211 1.00 51.66 109 ALA A C 1
ATOM 820 O O . ALA A 1 109 ? 9.199 -13.457 -20.140 1.00 51.66 109 ALA A O 1
ATOM 821 N N . MET A 1 110 ? 8.079 -11.898 -21.290 1.00 49.38 110 MET A N 1
ATOM 822 C CA . MET A 1 110 ? 9.078 -11.835 -22.366 1.00 49.38 110 MET A CA 1
ATOM 823 C C . MET A 1 110 ? 10.421 -11.272 -21.859 1.00 49.38 110 MET A C 1
ATOM 825 O O . MET A 1 110 ? 11.475 -11.750 -22.265 1.00 49.38 110 MET A O 1
ATOM 829 N N . GLY A 1 111 ? 10.393 -10.344 -20.891 1.00 52.16 111 GLY A N 1
ATOM 830 C CA . GLY A 1 111 ? 11.578 -9.907 -20.142 1.00 52.16 111 GLY A CA 1
ATOM 831 C C . GLY A 1 111 ? 12.145 -10.999 -19.222 1.00 52.16 111 GLY A C 1
ATOM 832 O O . GLY A 1 111 ? 13.360 -11.162 -19.142 1.00 52.16 111 GLY A O 1
ATOM 833 N N . ARG A 1 112 ? 11.283 -11.840 -18.620 1.00 51.28 112 ARG A N 1
ATOM 834 C CA . ARG A 1 112 ? 11.704 -13.035 -17.846 1.00 51.28 112 ARG A CA 1
ATOM 835 C C . ARG A 1 112 ? 12.433 -14.087 -18.689 1.00 51.28 112 ARG A C 1
ATOM 837 O O . ARG A 1 112 ? 13.089 -14.965 -18.132 1.00 51.28 112 ARG A O 1
ATOM 844 N N . LEU A 1 113 ? 12.334 -14.039 -20.022 1.00 46.25 113 LEU A N 1
ATOM 845 C CA . LEU A 1 113 ? 13.099 -14.943 -20.883 1.00 46.25 113 LEU A CA 1
ATOM 846 C C . LEU A 1 113 ? 14.616 -14.695 -20.755 1.00 46.25 113 LEU A C 1
ATOM 848 O O . LEU A 1 113 ? 15.392 -15.619 -20.997 1.00 46.25 113 LEU A O 1
ATOM 852 N N . MET A 1 114 ? 15.025 -13.486 -20.341 1.00 46.34 114 MET A N 1
ATOM 853 C CA . MET A 1 114 ? 16.429 -13.114 -20.128 1.00 46.34 114 MET A CA 1
ATOM 854 C C . MET A 1 114 ? 16.911 -13.340 -18.686 1.00 46.34 114 MET A C 1
ATOM 856 O O . MET A 1 114 ? 18.087 -13.633 -18.493 1.00 46.34 114 MET A O 1
ATOM 860 N N . ASP A 1 115 ? 16.016 -13.299 -17.692 1.00 45.78 115 ASP A N 1
ATOM 861 C CA . ASP A 1 115 ? 16.313 -13.660 -16.300 1.00 45.78 115 ASP A CA 1
ATOM 862 C C . ASP A 1 115 ? 15.141 -14.441 -15.677 1.00 45.78 115 ASP A C 1
ATOM 864 O O . ASP A 1 115 ? 14.066 -13.906 -15.399 1.00 45.78 115 ASP A O 1
ATOM 868 N N . LYS A 1 116 ? 15.346 -15.749 -15.477 1.00 44.38 116 LYS A N 1
ATOM 869 C CA . LYS A 1 116 ? 14.331 -16.695 -14.977 1.00 44.38 116 LYS A CA 1
ATOM 870 C C . LYS A 1 116 ? 14.127 -16.631 -13.459 1.00 44.38 116 LYS A C 1
ATOM 872 O O . LYS A 1 116 ? 13.339 -17.415 -12.930 1.00 44.38 116 LYS A O 1
ATOM 877 N N . SER A 1 117 ? 14.865 -15.781 -12.748 1.00 51.38 117 SER A N 1
ATOM 878 C CA . SER A 1 117 ? 14.934 -15.829 -11.285 1.00 51.38 117 SER A CA 1
ATOM 879 C C . SER A 1 117 ? 13.854 -15.015 -10.564 1.00 51.38 117 SER A C 1
ATOM 881 O O . SER A 1 117 ? 13.627 -15.255 -9.376 1.00 51.38 117 SER A O 1
ATOM 883 N N . LEU A 1 118 ? 13.145 -14.109 -11.256 1.00 57.38 118 LEU A N 1
ATOM 884 C CA . LEU A 1 118 ? 12.190 -13.193 -10.625 1.00 57.38 118 LEU A CA 1
ATOM 885 C C . LEU A 1 118 ? 10.735 -13.389 -11.103 1.00 57.38 118 LEU A C 1
ATOM 887 O O . LEU A 1 118 ? 10.458 -13.407 -12.306 1.00 57.38 118 LEU A O 1
ATOM 891 N N . PRO A 1 119 ? 9.760 -13.478 -10.172 1.00 66.12 119 PRO A N 1
ATOM 892 C CA . PRO A 1 119 ? 8.338 -13.599 -10.496 1.00 66.12 119 PRO A CA 1
ATOM 893 C C . PRO A 1 119 ? 7.708 -12.272 -10.949 1.00 66.12 119 PRO A C 1
ATOM 895 O O . PRO A 1 119 ? 6.523 -12.234 -11.252 1.00 66.12 119 PRO A O 1
ATOM 898 N N . ILE A 1 120 ? 8.466 -11.181 -11.027 1.00 75.81 120 ILE A N 1
ATOM 899 C CA . ILE A 1 120 ? 8.022 -9.863 -11.500 1.00 75.81 120 ILE A CA 1
ATOM 900 C C . ILE A 1 120 ? 9.108 -9.275 -12.401 1.00 75.81 120 ILE A C 1
ATOM 902 O O . ILE A 1 120 ? 10.284 -9.579 -12.214 1.00 75.81 120 ILE A O 1
ATOM 906 N N . ALA A 1 121 ? 8.722 -8.463 -13.382 1.00 77.44 121 ALA A N 1
ATOM 907 C CA . ALA A 1 121 ? 9.653 -7.811 -14.301 1.00 77.44 121 ALA A CA 1
ATOM 908 C C . ALA A 1 121 ? 9.293 -6.326 -14.470 1.00 77.44 121 ALA A C 1
ATOM 910 O O . ALA A 1 121 ? 8.109 -5.981 -14.335 1.00 77.44 121 ALA A O 1
ATOM 911 N N . PRO A 1 122 ? 10.289 -5.457 -14.735 1.00 78.00 122 PRO A N 1
ATOM 912 C CA . PRO A 1 122 ? 10.047 -4.038 -14.947 1.00 78.00 122 PRO A CA 1
ATOM 913 C C . PRO A 1 122 ? 9.111 -3.840 -16.138 1.00 78.00 122 PRO A C 1
ATOM 915 O O . PRO A 1 122 ? 9.202 -4.526 -17.160 1.00 78.00 122 PRO A O 1
ATOM 918 N N . MET A 1 123 ? 8.176 -2.914 -15.982 1.00 79.31 123 MET A N 1
ATOM 919 C CA . MET A 1 123 ? 7.304 -2.458 -17.054 1.00 79.31 123 MET A CA 1
ATOM 920 C C . MET A 1 123 ? 8.049 -1.392 -17.861 1.00 79.31 123 MET A C 1
ATOM 922 O O . MET A 1 123 ? 8.895 -0.680 -17.321 1.00 79.31 123 MET A O 1
ATOM 926 N N . GLY A 1 124 ? 7.751 -1.282 -19.159 1.00 72.56 124 GLY A N 1
ATOM 927 C CA . GLY A 1 124 ? 8.269 -0.167 -19.956 1.00 72.56 124 GLY A CA 1
ATOM 928 C C . GLY A 1 124 ? 7.859 1.171 -19.338 1.00 72.56 124 GLY A C 1
ATOM 929 O O . GLY A 1 124 ? 6.831 1.234 -18.667 1.00 72.56 124 GLY A O 1
ATOM 930 N N . THR A 1 125 ? 8.653 2.222 -19.551 1.00 72.50 125 THR A N 1
ATOM 931 C CA . THR A 1 125 ? 8.349 3.561 -19.030 1.00 72.50 125 THR A CA 1
ATOM 932 C C . THR A 1 125 ? 6.951 3.991 -19.470 1.00 72.50 125 THR A C 1
ATOM 934 O O . THR A 1 125 ? 6.648 3.999 -20.665 1.00 72.50 125 THR A O 1
ATOM 937 N N . ILE A 1 126 ? 6.105 4.327 -18.497 1.00 74.31 126 ILE A N 1
ATOM 938 C CA . ILE A 1 126 ? 4.762 4.858 -18.717 1.00 74.31 126 ILE A CA 1
ATOM 939 C C . ILE A 1 126 ? 4.801 6.318 -18.280 1.00 74.31 126 ILE A C 1
ATOM 941 O O . ILE A 1 126 ? 4.952 6.590 -17.096 1.00 74.31 126 ILE A O 1
ATOM 945 N N . ASP A 1 127 ? 4.714 7.237 -19.237 1.00 76.44 127 ASP A N 1
ATOM 946 C CA . ASP A 1 127 ? 4.696 8.679 -18.976 1.00 76.44 127 ASP A CA 1
ATOM 947 C C . ASP A 1 127 ? 3.240 9.141 -18.819 1.00 76.44 127 ASP A C 1
ATOM 949 O O . ASP A 1 127 ? 2.571 9.486 -19.795 1.00 76.44 127 ASP A O 1
ATOM 953 N N . ASP A 1 128 ? 2.708 9.024 -17.599 1.00 81.19 128 ASP A N 1
ATOM 954 C CA . ASP A 1 128 ? 1.340 9.425 -17.261 1.00 81.19 128 ASP A CA 1
ATOM 955 C C . ASP A 1 128 ? 1.260 9.977 -15.832 1.00 81.19 128 ASP A C 1
ATOM 957 O O . ASP A 1 128 ? 1.276 9.240 -14.844 1.00 81.19 128 ASP A O 1
ATOM 961 N N . GLU A 1 129 ? 1.092 11.296 -15.732 1.00 80.56 129 GLU A N 1
ATOM 962 C CA . GLU A 1 129 ? 1.016 12.013 -14.455 1.00 80.56 129 GLU A CA 1
ATOM 963 C C . GLU A 1 129 ? -0.143 11.542 -13.556 1.00 80.56 129 GLU A C 1
ATOM 965 O O . GLU A 1 129 ? -0.051 11.597 -12.327 1.00 80.56 129 GLU A O 1
ATOM 970 N N . THR A 1 130 ? -1.257 11.086 -14.137 1.00 83.56 130 THR A N 1
ATOM 971 C CA . THR A 1 130 ? -2.424 10.630 -13.367 1.00 83.56 130 THR A CA 1
ATOM 972 C C . THR A 1 130 ? -2.207 9.237 -12.785 1.00 83.56 130 THR A C 1
ATOM 974 O O . THR A 1 130 ? -2.630 8.964 -11.653 1.00 83.56 130 THR A O 1
ATOM 977 N N . LEU A 1 131 ? -1.500 8.373 -13.518 1.00 84.62 131 LEU A N 1
ATOM 978 C CA . LEU A 1 131 ? -1.036 7.086 -13.019 1.00 84.62 131 LEU A CA 1
ATOM 979 C C . LEU A 1 131 ? -0.042 7.297 -11.875 1.00 84.62 131 LEU A C 1
ATOM 981 O O . LEU A 1 131 ? -0.226 6.728 -10.799 1.00 84.62 131 LEU A O 1
ATOM 985 N N . ASP A 1 132 ? 0.939 8.178 -12.063 1.00 83.50 132 ASP A N 1
ATOM 986 C CA . ASP A 1 132 ? 1.940 8.501 -11.046 1.00 83.50 132 ASP A CA 1
ATOM 987 C C . ASP A 1 132 ? 1.307 9.051 -9.768 1.00 83.50 132 ASP A C 1
ATOM 989 O O . ASP A 1 132 ? 1.605 8.583 -8.665 1.00 83.50 132 ASP A O 1
ATOM 993 N N . ALA A 1 133 ? 0.364 9.988 -9.895 1.00 83.19 133 ALA A N 1
ATOM 994 C CA . ALA A 1 133 ? -0.382 10.512 -8.756 1.00 83.19 133 ALA A CA 1
ATOM 995 C C . ALA A 1 133 ? -1.162 9.407 -8.021 1.00 83.19 133 ALA A C 1
ATOM 997 O O . ALA A 1 133 ? -1.197 9.389 -6.785 1.00 83.19 133 ALA A O 1
ATOM 998 N N . SER A 1 134 ? -1.756 8.463 -8.756 1.00 88.38 134 SER A N 1
ATOM 999 C CA . SER A 1 134 ? -2.496 7.330 -8.183 1.00 88.38 134 SER A CA 1
ATOM 1000 C C . SER A 1 134 ? -1.572 6.368 -7.436 1.00 88.38 134 SER A C 1
ATOM 1002 O O . SER A 1 134 ? -1.876 5.958 -6.311 1.00 88.38 134 SER A O 1
ATOM 1004 N N . VAL A 1 135 ? -0.410 6.059 -8.016 1.00 89.44 135 VAL A N 1
ATOM 1005 C CA . VAL A 1 135 ? 0.624 5.223 -7.396 1.00 89.44 135 VAL A CA 1
ATOM 1006 C C . VAL A 1 135 ? 1.139 5.879 -6.117 1.00 89.44 135 VAL A C 1
ATOM 1008 O O . VAL A 1 135 ? 1.148 5.242 -5.064 1.00 89.44 135 VAL A O 1
ATOM 1011 N N . ILE A 1 136 ? 1.489 7.166 -6.160 1.00 87.06 136 ILE A N 1
ATOM 1012 C CA . ILE A 1 136 ? 1.968 7.912 -4.987 1.00 87.06 136 ILE A CA 1
ATOM 1013 C C . ILE A 1 136 ? 0.906 7.956 -3.896 1.00 87.06 136 ILE A C 1
ATOM 1015 O O . ILE A 1 136 ? 1.220 7.722 -2.731 1.00 87.06 136 ILE A O 1
ATOM 1019 N N . THR A 1 137 ? -0.352 8.199 -4.261 1.00 89.50 137 THR A N 1
ATOM 1020 C CA . THR A 1 137 ? -1.459 8.216 -3.300 1.00 89.50 137 THR A CA 1
ATOM 1021 C C . THR A 1 137 ? -1.587 6.867 -2.593 1.00 89.50 137 THR A C 1
ATOM 1023 O O . THR A 1 137 ? -1.712 6.826 -1.365 1.00 89.50 137 THR A O 1
ATOM 1026 N N . LEU A 1 138 ? -1.481 5.757 -3.330 1.00 92.31 138 LEU A N 1
ATOM 1027 C CA . LEU A 1 138 ? -1.495 4.419 -2.743 1.00 92.31 138 LEU A CA 1
ATOM 1028 C C . LEU A 1 138 ? -0.292 4.178 -1.817 1.00 92.31 138 LEU A C 1
ATOM 1030 O O . LEU A 1 138 ? -0.478 3.647 -0.720 1.00 92.31 138 LEU A O 1
ATOM 1034 N N . LEU A 1 139 ? 0.919 4.589 -2.215 1.00 91.06 139 LEU A N 1
ATOM 1035 C CA . LEU A 1 139 ? 2.120 4.491 -1.375 1.00 91.06 139 LEU A CA 1
ATOM 1036 C C . LEU A 1 139 ? 1.959 5.284 -0.073 1.00 91.06 139 LEU A C 1
ATOM 1038 O O . LEU A 1 139 ? 2.206 4.749 1.010 1.00 91.06 139 LEU A O 1
ATOM 1042 N N . SER A 1 140 ? 1.499 6.534 -0.159 1.00 89.19 140 SER A N 1
ATOM 1043 C CA . SER A 1 140 ? 1.238 7.382 1.006 1.00 89.19 140 SER A CA 1
ATOM 1044 C C . SER A 1 140 ? 0.218 6.744 1.947 1.00 89.19 140 SER A C 1
ATOM 1046 O O . SER A 1 140 ? 0.443 6.719 3.155 1.00 89.19 140 SER A O 1
ATOM 1048 N N . VAL A 1 141 ? -0.867 6.167 1.419 1.00 91.81 141 VAL A N 1
ATOM 1049 C CA . VAL A 1 141 ? -1.856 5.436 2.228 1.00 91.81 141 VAL A CA 1
ATOM 1050 C C . VAL A 1 141 ? -1.240 4.205 2.890 1.00 91.81 141 VAL A C 1
ATOM 1052 O O . VAL A 1 141 ? -1.413 4.015 4.095 1.00 91.81 141 VAL A O 1
ATOM 1055 N N . ALA A 1 142 ? -0.500 3.383 2.142 1.00 90.88 142 ALA A N 1
ATOM 1056 C CA . ALA A 1 142 ? 0.118 2.169 2.668 1.00 90.88 142 ALA A CA 1
ATOM 1057 C C . ALA A 1 142 ? 1.086 2.473 3.822 1.00 90.88 142 ALA A C 1
ATOM 1059 O O . ALA A 1 142 ? 1.026 1.815 4.864 1.00 90.88 142 ALA A O 1
ATOM 1060 N N . PHE A 1 143 ? 1.929 3.500 3.681 1.00 89.19 143 PHE A N 1
ATOM 1061 C CA . PHE A 1 143 ? 2.879 3.886 4.726 1.00 89.19 143 PHE A CA 1
ATOM 1062 C C . PHE A 1 143 ? 2.224 4.611 5.903 1.00 89.19 143 PHE A C 1
ATOM 1064 O O . PHE A 1 143 ? 2.558 4.303 7.049 1.00 89.19 143 PHE A O 1
ATOM 1071 N N . ALA A 1 144 ? 1.235 5.476 5.660 1.00 88.81 144 ALA A N 1
ATOM 1072 C CA . ALA A 1 144 ? 0.469 6.098 6.738 1.00 88.81 144 ALA A CA 1
ATOM 1073 C C . ALA A 1 144 ? -0.234 5.036 7.598 1.00 88.81 144 ALA A C 1
ATOM 1075 O O . ALA A 1 144 ? -0.197 5.106 8.825 1.00 88.81 144 ALA A O 1
ATOM 1076 N N . LEU A 1 145 ? -0.835 4.012 6.974 1.00 88.06 145 LEU A N 1
ATOM 1077 C CA . LEU A 1 145 ? -1.454 2.891 7.687 1.00 88.06 145 LEU A CA 1
ATOM 1078 C C . LEU A 1 145 ? -0.418 1.991 8.371 1.00 88.06 145 LEU A C 1
ATOM 1080 O O . LEU A 1 145 ? -0.668 1.517 9.483 1.00 88.06 145 LEU A O 1
ATOM 1084 N N . MET A 1 146 ? 0.753 1.777 7.763 1.00 82.50 146 MET A N 1
ATOM 1085 C CA . MET A 1 146 ? 1.866 1.056 8.392 1.00 82.50 146 MET A CA 1
ATOM 1086 C C . MET A 1 146 ? 2.300 1.720 9.704 1.00 82.50 146 MET A C 1
ATOM 1088 O O . MET A 1 146 ? 2.572 1.026 10.684 1.00 82.50 146 MET A O 1
ATOM 1092 N N . GLY A 1 147 ? 2.307 3.055 9.742 1.00 77.69 147 GLY A N 1
ATOM 1093 C CA . GLY A 1 147 ? 2.611 3.850 10.929 1.00 77.69 147 GLY A CA 1
ATOM 1094 C C . GLY A 1 147 ? 1.556 3.786 12.039 1.00 77.69 147 GLY A C 1
ATOM 1095 O O . GLY A 1 147 ? 1.801 4.324 13.115 1.00 77.69 147 GLY A O 1
ATOM 1096 N N . GLN A 1 148 ? 0.401 3.138 11.824 1.00 80.31 148 GLN A N 1
ATOM 1097 C CA . GLN A 1 148 ? -0.674 3.004 12.814 1.00 80.31 148 GLN A CA 1
ATOM 1098 C C . GLN A 1 148 ? -0.603 1.645 13.530 1.00 80.31 148 GLN A C 1
ATOM 1100 O O . GLN A 1 148 ? -1.080 0.638 12.993 1.00 80.31 148 GLN A O 1
ATOM 1105 N N . PRO A 1 149 ? -0.117 1.580 14.787 1.00 69.19 149 PRO A N 1
ATOM 1106 C CA . PRO A 1 149 ? 0.044 0.310 15.501 1.00 69.19 149 PRO A CA 1
ATOM 1107 C C . PRO A 1 149 ? -1.285 -0.400 15.793 1.00 69.19 149 PRO A C 1
ATOM 1109 O O . PRO A 1 149 ? -1.312 -1.591 16.098 1.00 69.19 149 PRO A O 1
ATOM 1112 N N . SER A 1 150 ? -2.406 0.324 15.750 1.00 61.03 150 SER A N 1
ATOM 1113 C CA . SER A 1 150 ? -3.752 -0.231 15.923 1.00 61.03 150 SER A CA 1
ATOM 1114 C C . SER A 1 150 ? -4.256 -0.995 14.696 1.00 61.03 150 SER A C 1
ATOM 1116 O O . SER A 1 150 ? -5.140 -1.836 14.847 1.00 61.03 150 SER A O 1
ATOM 1118 N N . VAL A 1 151 ? -3.704 -0.722 13.510 1.00 60.94 151 VAL A N 1
ATOM 1119 C CA . VAL A 1 151 ? -4.177 -1.257 12.223 1.00 60.94 151 VAL A CA 1
ATOM 1120 C C . VAL A 1 151 ? -3.187 -2.258 11.642 1.00 60.94 151 VAL A C 1
ATOM 1122 O O . VAL A 1 151 ? -3.600 -3.304 11.146 1.00 60.94 151 VAL A O 1
ATOM 1125 N N . THR A 1 152 ? -1.890 -1.981 11.762 1.00 65.50 152 THR A N 1
ATOM 1126 C CA . THR A 1 152 ? -0.836 -2.770 11.121 1.00 65.50 152 THR A CA 1
ATOM 1127 C C . THR A 1 152 ? -0.004 -3.523 12.152 1.00 65.50 152 THR A C 1
ATOM 1129 O O . THR A 1 152 ? 0.340 -2.993 13.210 1.00 65.50 152 THR A O 1
ATOM 1132 N N . ALA A 1 153 ? 0.358 -4.762 11.828 1.00 64.50 153 ALA A N 1
ATOM 1133 C CA . ALA A 1 153 ? 1.496 -5.436 12.435 1.00 64.50 153 ALA A CA 1
ATOM 1134 C C . ALA A 1 153 ? 2.628 -5.491 11.402 1.00 64.50 153 ALA A C 1
ATOM 1136 O O . ALA A 1 153 ? 2.423 -5.928 10.272 1.00 64.50 153 ALA A O 1
ATOM 1137 N N . VAL A 1 154 ? 3.818 -5.029 11.787 1.00 62.16 154 VAL A N 1
ATOM 1138 C CA . VAL A 1 154 ? 5.028 -5.202 10.978 1.00 62.16 154 VAL A CA 1
ATOM 1139 C C . VAL A 1 154 ? 5.741 -6.438 11.495 1.00 62.16 154 VAL A C 1
ATOM 1141 O O . VAL A 1 154 ? 6.074 -6.512 12.678 1.00 62.16 154 VAL A O 1
ATOM 1144 N N . SER A 1 155 ? 5.946 -7.419 10.624 1.00 61.75 155 SER A N 1
ATOM 1145 C CA . SER A 1 155 ? 6.685 -8.635 10.959 1.00 61.75 155 SER A CA 1
ATOM 1146 C C . SER A 1 155 ? 7.880 -8.778 10.026 1.00 61.75 155 SER A C 1
ATOM 1148 O O . SER A 1 155 ? 7.761 -8.526 8.825 1.00 61.75 155 SER A O 1
ATOM 1150 N N . GLU A 1 156 ? 9.033 -9.166 10.570 1.00 62.19 156 GLU A N 1
ATOM 1151 C CA . GLU A 1 156 ? 10.129 -9.660 9.736 1.00 62.19 156 GLU A CA 1
ATOM 1152 C C . GLU A 1 156 ? 9.685 -10.989 9.113 1.00 62.19 156 GLU A C 1
ATOM 1154 O O . GLU A 1 156 ? 9.166 -11.861 9.817 1.00 62.19 156 GLU A O 1
ATOM 1159 N N . SER A 1 157 ? 9.884 -11.157 7.803 1.00 60.53 157 SER A N 1
ATOM 1160 C CA . SER A 1 157 ? 9.627 -12.441 7.148 1.00 60.53 157 SER A CA 1
ATOM 1161 C C . SER A 1 157 ? 10.453 -13.543 7.820 1.00 60.53 157 SER A C 1
ATOM 1163 O O . SER A 1 157 ? 11.682 -13.453 7.874 1.00 60.53 157 SER A O 1
ATOM 1165 N N . ARG A 1 158 ? 9.796 -14.595 8.313 1.00 61.78 158 ARG A N 1
ATOM 1166 C CA . ARG A 1 158 ? 10.459 -15.814 8.790 1.00 61.78 158 ARG A CA 1
ATOM 1167 C C . ARG A 1 158 ? 10.195 -16.930 7.792 1.00 61.78 158 ARG A C 1
ATOM 1169 O O . ARG A 1 158 ? 9.044 -17.144 7.425 1.00 61.78 158 ARG A O 1
ATOM 1176 N N . TRP A 1 159 ? 11.256 -17.612 7.367 1.00 62.16 159 TRP A N 1
ATOM 1177 C CA . TRP A 1 159 ? 11.138 -18.798 6.526 1.00 62.16 159 TRP A CA 1
ATOM 1178 C C . TRP A 1 159 ? 10.458 -19.911 7.321 1.00 62.16 159 TRP A C 1
ATOM 1180 O O . TRP A 1 159 ? 10.946 -20.289 8.391 1.00 62.16 159 TRP A O 1
ATOM 1190 N N . ASP A 1 160 ? 9.334 -20.420 6.824 1.00 63.81 160 ASP A N 1
ATOM 1191 C CA . ASP A 1 160 ? 8.656 -21.553 7.440 1.00 63.81 160 ASP A CA 1
ATOM 1192 C C . ASP A 1 160 ? 9.016 -22.823 6.668 1.00 63.81 160 ASP A C 1
ATOM 1194 O O . ASP A 1 160 ? 8.462 -23.096 5.608 1.00 63.81 160 ASP A O 1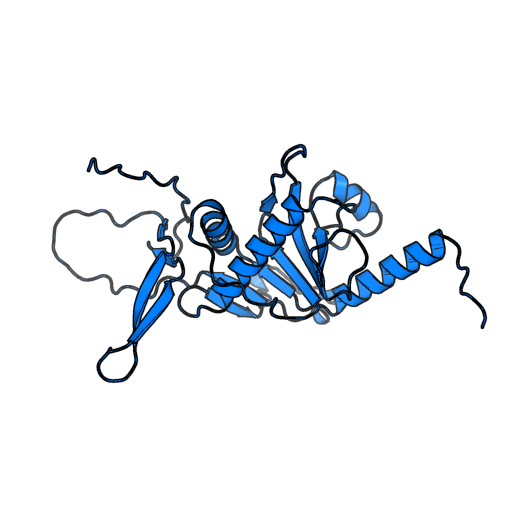
ATOM 1198 N N . LEU A 1 161 ? 9.926 -23.633 7.220 1.00 61.34 161 LEU A N 1
ATOM 1199 C CA . LEU A 1 161 ? 10.367 -24.897 6.614 1.00 61.34 161 LEU A CA 1
ATOM 1200 C C . LEU A 1 161 ? 9.209 -25.850 6.275 1.00 61.34 161 LEU A C 1
ATOM 1202 O O . LEU A 1 161 ? 9.337 -26.647 5.349 1.00 61.34 161 LEU A O 1
ATOM 1206 N N . ARG A 1 162 ? 8.096 -25.803 7.022 1.00 54.34 162 ARG A N 1
ATOM 1207 C CA . ARG A 1 162 ? 6.946 -26.690 6.793 1.00 54.34 162 ARG A CA 1
ATOM 1208 C C . ARG A 1 162 ? 6.062 -26.213 5.646 1.00 54.34 162 ARG A C 1
ATOM 1210 O O . ARG A 1 162 ? 5.468 -27.052 4.978 1.00 54.34 162 ARG A O 1
ATOM 1217 N N . ARG A 1 163 ? 5.958 -24.896 5.442 1.00 56.34 163 ARG A N 1
ATOM 1218 C CA . ARG A 1 163 ? 5.148 -24.288 4.374 1.00 56.34 163 ARG A CA 1
ATOM 1219 C C . ARG A 1 163 ? 5.946 -24.092 3.084 1.00 56.34 163 ARG A C 1
ATOM 1221 O O . ARG A 1 163 ? 5.448 -24.406 2.012 1.00 56.34 163 ARG A O 1
ATOM 1228 N N . ASP A 1 164 ? 7.169 -23.586 3.209 1.00 59.53 164 ASP A N 1
ATOM 1229 C CA . ASP A 1 164 ? 7.998 -23.086 2.106 1.00 59.53 164 ASP A CA 1
ATOM 1230 C C . ASP A 1 164 ? 9.086 -24.094 1.673 1.00 59.53 164 ASP A C 1
ATOM 1232 O O . ASP A 1 164 ? 9.724 -23.920 0.636 1.00 59.53 164 ASP A O 1
ATOM 1236 N N . GLY A 1 165 ? 9.295 -25.172 2.442 1.00 68.75 165 GLY A N 1
ATOM 1237 C CA . GLY A 1 165 ? 10.291 -26.209 2.152 1.00 68.75 165 GLY A CA 1
ATOM 1238 C C . GLY A 1 165 ? 11.729 -25.812 2.529 1.00 68.75 165 GLY A C 1
ATOM 1239 O O . GLY A 1 165 ? 11.933 -24.922 3.356 1.00 68.75 165 GLY A O 1
ATOM 1240 N N . PRO A 1 166 ? 12.764 -26.488 1.992 1.00 69.38 166 PRO A N 1
ATOM 1241 C CA . PRO A 1 166 ? 14.164 -26.166 2.277 1.00 69.38 166 PRO A CA 1
ATOM 1242 C C . PRO A 1 166 ? 14.552 -24.776 1.759 1.00 69.38 166 PRO A C 1
ATOM 1244 O O . PRO A 1 166 ? 14.305 -24.451 0.600 1.00 69.38 166 PRO A O 1
ATOM 1247 N N . GLN A 1 167 ? 15.206 -23.969 2.599 1.00 64.00 167 GLN A N 1
ATOM 1248 C CA . GLN A 1 167 ? 15.608 -22.612 2.227 1.00 64.00 167 GLN A CA 1
ATOM 1249 C C . GLN A 1 167 ? 16.676 -22.622 1.113 1.00 64.00 167 GLN A C 1
ATOM 1251 O O . GLN A 1 167 ? 17.734 -23.237 1.296 1.00 64.00 167 GLN A O 1
ATOM 1256 N N . PRO A 1 168 ? 16.463 -21.921 -0.020 1.00 65.50 168 PRO A N 1
ATOM 1257 C CA . PRO A 1 168 ? 17.480 -21.785 -1.058 1.00 65.50 168 PRO A CA 1
ATOM 1258 C C . PRO A 1 168 ? 18.722 -21.055 -0.534 1.00 65.50 168 PRO A C 1
ATOM 1260 O O . PRO A 1 168 ? 18.615 -20.022 0.127 1.00 65.50 168 PRO A O 1
ATOM 1263 N N . ARG A 1 169 ? 19.919 -21.540 -0.890 1.00 57.94 169 ARG A N 1
ATOM 1264 C CA . ARG A 1 169 ? 21.202 -20.909 -0.507 1.00 57.94 169 ARG A CA 1
ATOM 1265 C C . ARG A 1 169 ? 21.385 -19.492 -1.068 1.00 57.94 169 ARG A C 1
ATOM 1267 O O . ARG A 1 169 ? 22.142 -18.709 -0.511 1.00 57.94 169 ARG A O 1
ATOM 1274 N N . SER A 1 170 ? 20.689 -19.139 -2.145 1.00 55.41 170 SER A N 1
ATOM 1275 C CA . SER A 1 170 ? 20.650 -17.765 -2.666 1.00 55.41 170 SER A CA 1
ATOM 1276 C C . SER A 1 170 ? 19.888 -16.806 -1.743 1.00 55.41 170 SER A C 1
ATOM 1278 O O . SER A 1 170 ? 20.139 -15.606 -1.754 1.00 55.41 170 SER A O 1
ATOM 1280 N N . MET A 1 171 ? 18.993 -17.319 -0.893 1.00 55.84 171 MET A N 1
ATOM 1281 C CA . MET A 1 171 ? 18.124 -16.504 -0.045 1.00 55.84 171 MET A CA 1
ATOM 1282 C C . MET A 1 171 ? 18.774 -16.075 1.276 1.00 55.84 171 MET A C 1
ATOM 1284 O O . MET A 1 171 ? 18.280 -15.162 1.930 1.00 55.84 171 MET A O 1
ATOM 1288 N N . THR A 1 172 ? 19.903 -16.677 1.667 1.00 52.00 172 THR A N 1
ATOM 1289 C CA . THR A 1 172 ? 20.698 -16.236 2.832 1.00 52.00 172 THR A CA 1
ATOM 1290 C C . THR A 1 172 ? 21.276 -14.822 2.680 1.00 52.00 172 THR A C 1
ATOM 1292 O O . THR A 1 172 ? 21.695 -14.240 3.675 1.00 52.00 172 THR A O 1
ATOM 1295 N N . GLN A 1 173 ? 21.272 -14.261 1.464 1.00 49.62 173 GLN A N 1
ATOM 1296 C CA . GLN A 1 173 ? 21.670 -12.878 1.168 1.00 49.62 173 GLN A CA 1
ATOM 1297 C C . GLN A 1 173 ? 20.488 -11.910 0.992 1.00 49.62 173 GLN A C 1
ATOM 1299 O O . GLN A 1 173 ? 20.714 -10.714 0.824 1.00 49.62 173 GLN A O 1
ATOM 1304 N N . ALA A 1 174 ? 19.238 -12.387 1.019 1.00 53.84 174 ALA A N 1
ATOM 1305 C CA . ALA A 1 174 ? 18.085 -11.523 0.790 1.00 53.84 174 ALA A CA 1
ATOM 1306 C C . ALA A 1 174 ? 17.919 -10.519 1.944 1.00 53.84 174 ALA A C 1
ATOM 1308 O O . ALA A 1 174 ? 17.908 -10.897 3.120 1.00 53.84 174 ALA A O 1
ATOM 1309 N N . ALA A 1 175 ? 17.785 -9.233 1.607 1.00 55.09 175 ALA A N 1
ATOM 1310 C CA . ALA A 1 175 ? 17.515 -8.178 2.576 1.00 55.09 175 ALA A CA 1
ATOM 1311 C C . ALA A 1 175 ? 16.258 -8.513 3.400 1.00 55.09 175 ALA A C 1
ATOM 1313 O O . ALA A 1 175 ? 15.275 -9.039 2.877 1.00 55.09 175 ALA A O 1
ATOM 1314 N N . LYS A 1 176 ? 16.282 -8.209 4.705 1.00 64.56 176 LYS A N 1
ATOM 1315 C CA . LYS A 1 176 ? 15.143 -8.448 5.604 1.00 64.56 176 LYS A CA 1
ATOM 1316 C C . LYS A 1 176 ? 13.880 -7.765 5.062 1.00 64.56 176 LYS A C 1
ATOM 1318 O O . LYS A 1 176 ? 13.799 -6.537 5.046 1.00 64.56 176 LYS A O 1
ATOM 1323 N N . VAL A 1 177 ? 12.889 -8.563 4.669 1.00 67.69 177 VAL A N 1
ATOM 1324 C CA . VAL A 1 177 ? 11.609 -8.079 4.141 1.00 67.69 177 VAL A CA 1
ATOM 1325 C C . VAL A 1 177 ? 10.704 -7.624 5.283 1.00 67.69 177 VAL A C 1
ATOM 1327 O O . VAL A 1 177 ? 10.455 -8.372 6.234 1.00 67.69 177 VAL A O 1
ATOM 1330 N N . LYS A 1 178 ? 10.175 -6.400 5.181 1.00 76.75 178 LYS A N 1
ATOM 1331 C CA . LYS A 1 178 ? 9.154 -5.872 6.093 1.00 76.75 178 LYS A CA 1
ATOM 1332 C C . LYS A 1 178 ? 7.774 -6.273 5.585 1.00 76.75 178 LYS A C 1
ATOM 1334 O O . LYS A 1 178 ? 7.290 -5.724 4.598 1.00 76.75 178 LYS A O 1
ATOM 1339 N N . MET A 1 179 ? 7.114 -7.203 6.265 1.00 74.38 179 MET A N 1
ATOM 1340 C CA . MET A 1 179 ? 5.731 -7.539 5.930 1.00 74.38 179 MET A CA 1
ATOM 1341 C C . MET A 1 179 ? 4.772 -6.534 6.568 1.00 74.38 179 MET A C 1
ATOM 1343 O O . MET A 1 179 ? 4.799 -6.338 7.784 1.00 74.38 179 MET A O 1
ATOM 1347 N N . ILE A 1 180 ? 3.920 -5.923 5.747 1.00 77.44 180 ILE A N 1
ATOM 1348 C CA . ILE A 1 180 ? 2.811 -5.062 6.151 1.00 77.44 180 ILE A CA 1
ATOM 1349 C C . ILE A 1 180 ? 1.541 -5.918 6.130 1.00 77.44 180 ILE A C 1
ATOM 1351 O O . ILE A 1 180 ? 0.968 -6.211 5.073 1.00 77.44 180 ILE A O 1
ATOM 1355 N N . VAL A 1 181 ? 1.115 -6.345 7.317 1.00 77.81 181 VAL A N 1
ATOM 1356 C CA . VAL A 1 181 ? -0.081 -7.174 7.490 1.00 77.81 181 VAL A CA 1
ATOM 1357 C C . VAL A 1 181 ? -1.100 -6.476 8.377 1.00 77.81 181 VAL A C 1
ATOM 1359 O O . VAL A 1 181 ? -0.738 -5.755 9.312 1.00 77.81 181 VAL A O 1
ATOM 1362 N N . LEU A 1 182 ? -2.389 -6.711 8.113 1.00 76.81 182 LEU A N 1
ATOM 1363 C CA . LEU A 1 182 ? -3.431 -6.256 9.026 1.00 76.81 182 LEU A CA 1
ATOM 1364 C C . LEU A 1 182 ? -3.261 -6.927 10.381 1.00 76.81 182 LEU A C 1
ATOM 1366 O O . LEU A 1 182 ? -3.108 -8.147 10.490 1.00 76.81 182 LEU A O 1
ATOM 1370 N N . ARG A 1 183 ? -3.344 -6.119 11.432 1.00 70.19 183 ARG A N 1
ATOM 1371 C CA . ARG A 1 183 ? -3.356 -6.627 12.792 1.00 70.19 183 ARG A CA 1
ATOM 1372 C C . ARG A 1 183 ? -4.612 -7.487 12.983 1.00 70.19 183 ARG A C 1
ATOM 1374 O O . ARG A 1 183 ? -5.715 -7.019 12.685 1.00 70.19 183 ARG A O 1
ATOM 1381 N N . PRO A 1 184 ? -4.488 -8.717 13.514 1.00 59.62 184 PRO A N 1
ATOM 1382 C CA . PRO A 1 184 ? -5.654 -9.479 13.926 1.00 59.62 184 PRO A CA 1
ATOM 1383 C C . PRO A 1 184 ? -6.456 -8.647 14.932 1.00 59.62 184 PRO A C 1
ATOM 1385 O O . PRO A 1 184 ? -5.845 -8.045 15.825 1.00 59.62 184 PRO A O 1
ATOM 1388 N N . PRO A 1 185 ? -7.794 -8.587 14.819 1.00 54.16 185 PRO A N 1
ATOM 1389 C CA . PRO A 1 185 ? -8.598 -7.891 15.809 1.00 54.16 185 PRO A CA 1
ATOM 1390 C C . PRO A 1 185 ? -8.239 -8.443 17.190 1.00 54.16 185 PRO A C 1
ATOM 1392 O O . PRO A 1 185 ? -8.136 -9.662 17.365 1.00 54.16 185 PRO A O 1
ATOM 1395 N N . ALA A 1 186 ? -7.987 -7.546 18.153 1.00 47.06 186 ALA A N 1
ATOM 1396 C CA . ALA A 1 186 ? -7.763 -7.947 19.536 1.00 47.06 186 ALA A CA 1
ATOM 1397 C C . ALA A 1 186 ? -8.890 -8.906 19.909 1.00 47.06 186 ALA A C 1
ATOM 1399 O O . ALA A 1 186 ? -10.045 -8.585 19.629 1.00 47.06 186 ALA A O 1
ATOM 1400 N N . ARG A 1 187 ? -8.546 -10.086 20.448 1.00 42.09 187 ARG A N 1
ATOM 1401 C CA . ARG A 1 187 ? -9.513 -11.106 20.870 1.00 42.09 187 ARG A CA 1
ATOM 1402 C C . ARG A 1 187 ? -10.563 -10.401 21.720 1.00 42.09 187 ARG A C 1
ATOM 1404 O O . ARG A 1 187 ? -10.325 -10.166 22.901 1.00 42.09 187 ARG A O 1
ATOM 1411 N N . THR A 1 188 ? -11.697 -10.021 21.135 1.00 40.56 188 THR A N 1
ATOM 1412 C CA . THR A 1 188 ? -12.845 -9.627 21.931 1.00 40.56 188 THR A CA 1
ATOM 1413 C C . THR A 1 188 ? -13.150 -10.883 22.704 1.00 40.56 188 THR A C 1
ATOM 1415 O O . THR A 1 188 ? -13.404 -11.926 22.093 1.00 40.56 188 THR A O 1
ATOM 1418 N N . SER A 1 189 ? -13.007 -10.814 24.029 1.00 39.31 189 SER A N 1
ATOM 1419 C CA . SER A 1 189 ? -13.580 -11.819 24.904 1.00 39.31 189 SER A CA 1
ATOM 1420 C C . SER A 1 189 ? -14.963 -12.102 24.339 1.00 39.31 189 SER A C 1
ATOM 1422 O O . SER A 1 189 ? -15.735 -11.170 24.094 1.00 39.31 189 SER A O 1
ATOM 1424 N N . MET A 1 190 ? -15.227 -13.362 23.988 1.00 42.41 190 MET A N 1
ATOM 1425 C CA . MET A 1 190 ? -16.593 -13.782 23.732 1.00 42.41 190 MET A CA 1
ATOM 1426 C C . MET A 1 190 ? -17.348 -13.404 24.999 1.00 42.41 190 MET A C 1
ATOM 1428 O O . MET A 1 190 ? -17.187 -14.041 26.038 1.00 42.41 190 MET A O 1
ATOM 1432 N N . GLY A 1 191 ? -18.050 -12.275 24.942 1.00 39.03 191 GLY A N 1
ATOM 1433 C CA . GLY A 1 191 ? -18.917 -11.840 26.007 1.00 39.03 191 GLY A CA 1
ATOM 1434 C C . GLY A 1 191 ? -19.937 -12.944 26.155 1.00 39.03 191 GLY A C 1
ATOM 1435 O O . GLY A 1 191 ? -20.700 -13.207 25.226 1.00 39.03 191 GLY A O 1
ATOM 1436 N N . ASN A 1 192 ? -19.897 -13.615 27.298 1.00 39.75 192 ASN A N 1
ATOM 1437 C CA . ASN A 1 192 ? -20.941 -14.506 27.760 1.00 39.75 192 ASN A CA 1
ATOM 1438 C C . ASN A 1 192 ? -22.192 -13.648 28.020 1.00 39.75 192 ASN A C 1
ATOM 1440 O O . ASN A 1 192 ? -22.486 -13.272 29.148 1.00 39.75 192 ASN A O 1
ATOM 1444 N N . GLY A 1 193 ? -22.841 -13.206 26.945 1.00 39.94 193 GLY A N 1
ATOM 1445 C CA . GLY A 1 193 ? -24.029 -12.370 26.961 1.00 39.94 193 GLY A CA 1
ATOM 1446 C C . GLY A 1 193 ? -25.206 -13.215 26.522 1.00 39.94 193 GLY A C 1
ATOM 1447 O O . GLY A 1 193 ? -25.470 -13.331 25.328 1.00 39.94 193 GLY A O 1
ATOM 1448 N N . GLY A 1 194 ? -25.886 -13.824 27.493 1.00 41.88 194 GLY A N 1
ATOM 1449 C CA . GLY A 1 194 ? -27.174 -14.472 27.288 1.00 41.88 194 GLY A CA 1
ATOM 1450 C C . GLY A 1 194 ? -28.184 -13.464 26.741 1.00 41.88 194 GLY A C 1
ATOM 1451 O O . GLY A 1 194 ? -28.701 -12.627 27.472 1.00 41.88 194 GLY A O 1
ATOM 1452 N N . GLY A 1 195 ? -28.432 -13.530 25.438 1.00 42.47 195 GLY A N 1
ATOM 1453 C CA . GLY A 1 195 ? -29.404 -12.712 24.726 1.00 42.47 195 GLY A CA 1
ATOM 1454 C C . GLY A 1 195 ? -29.556 -13.252 23.309 1.00 42.47 195 GLY A C 1
ATOM 1455 O O . GLY A 1 195 ? -28.572 -13.433 22.598 1.00 42.47 195 GLY A O 1
ATOM 1456 N N . ALA A 1 196 ? -30.783 -13.587 22.927 1.00 47.06 196 ALA A N 1
ATOM 1457 C CA . ALA A 1 196 ? -31.120 -14.375 21.747 1.00 47.06 196 ALA A CA 1
ATOM 1458 C C . ALA A 1 196 ? -30.438 -13.931 20.426 1.00 47.06 196 ALA A C 1
ATOM 1460 O O . ALA A 1 196 ? -30.560 -12.792 19.981 1.00 47.06 196 ALA A O 1
ATOM 1461 N N . GLY A 1 197 ? -29.802 -14.892 19.744 1.00 52.31 197 GLY A N 1
ATOM 1462 C CA . GLY A 1 197 ? -29.994 -15.111 18.303 1.00 52.31 197 GLY A CA 1
ATOM 1463 C C . GLY A 1 197 ? -29.241 -14.259 17.276 1.00 52.31 197 GLY A C 1
ATOM 1464 O O . GLY A 1 197 ? -29.553 -14.379 16.092 1.00 52.31 197 GLY A O 1
ATOM 1465 N N . ARG A 1 198 ? -28.249 -13.431 17.628 1.00 53.44 198 ARG A N 1
ATOM 1466 C CA . ARG A 1 198 ? -27.460 -12.739 16.587 1.00 53.44 198 ARG A CA 1
ATOM 1467 C C . ARG A 1 198 ? -26.311 -13.631 16.102 1.00 53.44 198 ARG A C 1
ATOM 1469 O O . ARG A 1 198 ? -25.303 -13.763 16.789 1.00 53.44 198 ARG A O 1
ATOM 1476 N N . ARG A 1 199 ? -26.478 -14.256 14.925 1.00 63.06 199 ARG A N 1
ATOM 1477 C CA . ARG A 1 199 ? -25.444 -15.075 14.259 1.00 63.06 199 ARG A CA 1
ATOM 1478 C C . ARG A 1 199 ? -24.131 -14.289 14.213 1.00 63.06 199 ARG A C 1
ATOM 1480 O O . ARG A 1 199 ? -24.120 -13.143 13.758 1.00 63.06 199 ARG A O 1
ATOM 1487 N N . ALA A 1 200 ? -23.052 -14.891 14.715 1.00 62.66 200 ALA A N 1
ATOM 1488 C CA . ALA A 1 200 ? -21.727 -14.292 14.630 1.00 62.66 200 ALA A CA 1
ATOM 1489 C C . ALA A 1 200 ? -21.412 -13.992 13.151 1.00 62.66 200 ALA A C 1
ATOM 1491 O O . ALA A 1 200 ? -21.693 -14.849 12.307 1.00 62.66 200 ALA A O 1
ATOM 1492 N N . PRO A 1 201 ? -20.883 -12.800 12.817 1.00 69.81 201 PRO A N 1
ATOM 1493 C CA . PRO A 1 201 ? -20.526 -12.473 11.441 1.00 69.81 201 PRO A CA 1
ATOM 1494 C C . PRO A 1 201 ? -19.558 -13.518 10.880 1.00 69.81 201 PRO A C 1
ATOM 1496 O O . PRO A 1 201 ? -18.588 -13.866 11.540 1.00 69.81 201 PRO A O 1
ATOM 1499 N N . ASP A 1 202 ? -19.806 -14.005 9.671 1.00 82.56 202 ASP A N 1
ATOM 1500 C CA . ASP A 1 202 ? -18.980 -14.991 8.960 1.00 82.56 202 ASP A CA 1
ATOM 1501 C C . ASP A 1 202 ? -17.864 -14.353 8.115 1.00 82.56 202 ASP A C 1
ATOM 1503 O O . ASP A 1 202 ? -17.090 -15.051 7.465 1.00 82.56 202 ASP A O 1
ATOM 1507 N N . HIS A 1 203 ? -17.769 -13.024 8.139 1.00 81.69 203 HIS A N 1
ATOM 1508 C CA . HIS A 1 203 ? -16.813 -12.241 7.370 1.00 81.69 203 HIS A CA 1
ATOM 1509 C C . HIS A 1 203 ? -16.248 -11.069 8.172 1.00 81.69 203 HIS A C 1
ATOM 1511 O O . HIS A 1 203 ? -16.848 -10.574 9.136 1.00 81.69 203 HIS A O 1
ATOM 1517 N N . ARG A 1 204 ? -15.100 -10.581 7.702 1.00 87.44 204 ARG A N 1
ATOM 1518 C CA . ARG A 1 204 ? -14.530 -9.291 8.079 1.00 87.44 204 ARG A CA 1
ATOM 1519 C C . ARG A 1 204 ? -15.023 -8.193 7.143 1.00 87.44 204 ARG A C 1
ATOM 1521 O O . ARG A 1 204 ? -15.279 -8.435 5.965 1.00 87.44 204 ARG A O 1
ATOM 1528 N N . TYR A 1 205 ? -15.129 -6.976 7.663 1.00 86.94 205 TYR A N 1
ATOM 1529 C CA . TYR A 1 205 ? -15.518 -5.796 6.895 1.00 86.94 205 TYR A CA 1
ATOM 1530 C C . TYR A 1 205 ? -14.708 -4.566 7.310 1.00 86.94 205 TYR A C 1
ATOM 1532 O O . TYR A 1 205 ? -14.297 -4.426 8.468 1.00 86.94 205 TYR A O 1
ATOM 1540 N N . ILE A 1 206 ? -14.493 -3.672 6.346 1.00 89.25 206 ILE A N 1
ATOM 1541 C CA . ILE A 1 206 ? -13.766 -2.418 6.541 1.00 89.25 206 ILE A CA 1
ATOM 1542 C C . ILE A 1 206 ? -14.683 -1.397 7.219 1.00 89.25 206 ILE A C 1
ATOM 1544 O O . ILE A 1 206 ? -15.799 -1.130 6.772 1.00 89.25 206 ILE A O 1
ATOM 1548 N N . VAL A 1 207 ? -14.195 -0.798 8.301 1.00 88.50 207 VAL A N 1
ATOM 1549 C CA . VAL A 1 207 ? -14.721 0.447 8.854 1.00 88.50 207 VAL A CA 1
ATOM 1550 C C . VAL A 1 207 ? -13.825 1.569 8.351 1.00 88.50 207 VAL A C 1
ATOM 1552 O O . VAL A 1 207 ? -12.669 1.673 8.761 1.00 88.50 207 VAL A O 1
ATOM 1555 N N . ARG A 1 208 ? -14.354 2.390 7.443 1.00 89.38 208 ARG A N 1
ATOM 1556 C CA . ARG A 1 208 ? -13.597 3.464 6.793 1.00 89.38 208 ARG A CA 1
ATOM 1557 C C . ARG A 1 208 ? -13.146 4.534 7.785 1.00 89.38 208 ARG A C 1
ATOM 1559 O O . ARG A 1 208 ? -13.820 4.811 8.780 1.00 89.38 208 ARG A O 1
ATOM 1566 N N . GLY A 1 209 ? -11.999 5.132 7.479 1.00 88.00 209 GLY A N 1
ATOM 1567 C CA . GLY A 1 209 ? -11.428 6.233 8.240 1.00 88.00 209 GLY A CA 1
ATOM 1568 C C . GLY A 1 209 ? -12.250 7.509 8.096 1.00 88.00 209 GLY A C 1
ATOM 1569 O O . GLY A 1 209 ? -13.112 7.632 7.224 1.00 88.00 209 GLY A O 1
ATOM 1570 N N . PHE A 1 210 ? -11.986 8.475 8.966 1.00 91.50 210 PHE A N 1
ATOM 1571 C CA . PHE A 1 210 ? -12.656 9.772 8.943 1.00 91.50 210 PHE A CA 1
ATOM 1572 C C . PHE A 1 210 ? -11.790 10.852 9.580 1.00 91.50 210 PHE A C 1
ATOM 1574 O O . PHE A 1 210 ? -10.929 10.579 10.414 1.00 91.50 210 PHE A O 1
ATOM 1581 N N . TYR A 1 211 ? -12.046 12.106 9.216 1.00 92.56 211 TYR A N 1
ATOM 1582 C CA . TYR A 1 211 ? -11.506 13.242 9.953 1.00 92.56 211 TYR A CA 1
ATOM 1583 C C . TYR A 1 211 ? -12.429 13.605 11.110 1.00 92.56 211 TYR A C 1
ATOM 1585 O O . TYR A 1 211 ? -13.648 13.656 10.951 1.00 92.56 211 TYR A O 1
ATOM 1593 N N . ARG A 1 212 ? -11.843 13.923 12.265 1.00 91.44 212 ARG A N 1
ATOM 1594 C CA . ARG A 1 212 ? -12.570 14.498 13.400 1.00 91.44 212 ARG A CA 1
ATOM 1595 C C . ARG A 1 212 ? -11.861 15.725 13.950 1.00 91.44 212 ARG A C 1
ATOM 1597 O O . ARG A 1 212 ? -10.633 15.792 13.954 1.00 91.44 212 ARG A O 1
ATOM 1604 N N . ASN A 1 213 ? -12.638 16.665 14.478 1.00 93.06 213 ASN A N 1
ATOM 1605 C CA . ASN A 1 213 ? -12.111 17.776 15.262 1.00 93.06 213 ASN A CA 1
ATOM 1606 C C . ASN A 1 213 ? -11.840 17.288 16.689 1.00 93.06 213 ASN A C 1
ATOM 1608 O O . ASN A 1 213 ? -12.740 17.226 17.525 1.00 93.06 213 ASN A O 1
ATOM 1612 N N . GLN A 1 214 ? -10.594 16.896 16.947 1.00 93.00 214 GLN A N 1
ATOM 1613 C CA . GLN A 1 214 ? -10.156 16.378 18.233 1.00 93.00 214 GLN A CA 1
ATOM 1614 C C . GLN A 1 214 ? -9.845 17.530 19.191 1.00 93.00 214 GLN A C 1
ATOM 1616 O O . GLN A 1 214 ? -9.070 18.431 18.862 1.00 93.00 214 GLN A O 1
ATOM 1621 N N . GLN A 1 215 ? -10.427 17.476 20.387 1.00 93.25 215 GLN A N 1
ATOM 1622 C CA . GLN A 1 215 ? -10.096 18.408 21.465 1.00 93.25 215 GLN A CA 1
ATOM 1623 C C . GLN A 1 215 ? -8.713 18.072 22.042 1.00 93.25 215 GLN A C 1
ATOM 1625 O O . GLN A 1 215 ? -8.387 16.888 22.178 1.00 93.25 215 GLN A O 1
ATOM 1630 N N . TYR A 1 216 ? -7.907 19.091 22.346 1.00 91.81 216 TYR A N 1
ATOM 1631 C CA . TYR A 1 216 ? -6.584 18.945 22.961 1.00 91.81 216 TYR A CA 1
ATOM 1632 C C . TYR A 1 216 ? -6.183 20.204 23.757 1.00 91.81 216 TYR A C 1
ATOM 1634 O O . TYR A 1 216 ? -6.917 21.193 23.777 1.00 91.81 216 TYR A O 1
ATOM 1642 N N . GLY A 1 217 ? -5.016 20.165 24.409 1.00 91.44 217 GLY A N 1
ATOM 1643 C CA . GLY A 1 217 ? -4.498 21.261 25.237 1.00 91.44 217 GLY A CA 1
ATOM 1644 C C . GLY A 1 217 ? -5.106 21.298 26.648 1.00 91.44 217 GLY A C 1
ATOM 1645 O O . GLY A 1 217 ? -5.979 20.482 26.962 1.00 91.44 217 GLY A O 1
ATOM 1646 N N . PRO A 1 218 ? -4.653 22.224 27.516 1.00 92.62 218 PRO A N 1
ATOM 1647 C CA . PRO A 1 218 ? -5.200 22.375 28.861 1.00 92.62 218 PRO A CA 1
ATOM 1648 C C . PRO A 1 218 ? -6.720 22.551 28.810 1.00 92.62 218 PRO A C 1
ATOM 1650 O O . PRO A 1 218 ? -7.231 23.371 28.043 1.00 92.62 218 PRO A O 1
ATOM 1653 N N . ASN A 1 219 ? -7.444 21.747 29.591 1.00 90.81 219 ASN A N 1
ATOM 1654 C CA . ASN A 1 219 ? -8.910 21.734 29.652 1.00 90.81 219 ASN A CA 1
ATOM 1655 C C . ASN A 1 219 ? -9.620 21.529 28.297 1.00 90.81 219 ASN A C 1
ATOM 1657 O O . ASN A 1 219 ? -10.746 21.988 28.127 1.00 90.81 219 ASN A O 1
ATOM 1661 N N . ASN A 1 220 ? -8.993 20.851 27.324 1.00 89.00 220 ASN A N 1
ATOM 1662 C CA . ASN A 1 220 ? -9.573 20.610 25.991 1.00 89.00 220 ASN A CA 1
ATOM 1663 C C . ASN A 1 220 ? -9.967 21.900 25.236 1.00 89.00 220 ASN A C 1
ATOM 1665 O O . ASN A 1 220 ? -10.890 21.908 24.405 1.00 89.00 220 ASN A O 1
ATOM 1669 N N . SER A 1 221 ? -9.268 22.995 25.547 1.00 93.38 221 SER A N 1
ATOM 1670 C CA . SER A 1 221 ? -9.538 24.340 25.031 1.00 93.38 221 SER A CA 1
ATOM 1671 C C . SER A 1 221 ? -9.238 24.494 23.538 1.00 93.38 221 SER A C 1
ATOM 1673 O O . SER A 1 221 ? -9.834 25.343 22.882 1.00 93.38 221 SER A O 1
ATOM 1675 N N . LEU A 1 222 ? -8.374 23.649 22.971 1.00 95.06 222 LEU A N 1
ATOM 1676 C CA . LEU A 1 222 ? -7.956 23.724 21.572 1.00 95.06 222 LEU A CA 1
ATOM 1677 C C . LEU A 1 222 ? -8.591 22.612 20.727 1.00 95.06 222 LEU A C 1
ATOM 1679 O O . LEU A 1 222 ? -9.009 21.566 21.233 1.00 95.06 222 LEU A O 1
ATOM 1683 N N . ARG A 1 223 ? -8.667 22.830 19.409 1.00 94.25 223 ARG A N 1
ATOM 1684 C CA . ARG A 1 223 ? -9.214 21.875 18.430 1.00 94.25 223 ARG A CA 1
ATOM 1685 C C . ARG A 1 223 ? -8.214 21.636 17.313 1.00 94.25 223 ARG A C 1
ATOM 1687 O O . ARG A 1 223 ? -7.708 22.587 16.732 1.00 94.25 223 ARG A O 1
ATOM 1694 N N . ARG A 1 224 ? -7.947 20.369 16.997 1.00 92.31 224 ARG A N 1
ATOM 1695 C CA . ARG A 1 224 ? -7.131 19.973 15.842 1.00 92.31 224 ARG A CA 1
ATOM 1696 C C . ARG A 1 224 ? -7.910 19.030 14.944 1.00 92.31 224 ARG A C 1
ATOM 1698 O O . ARG A 1 224 ? -8.601 18.134 15.431 1.00 92.31 224 ARG A O 1
ATOM 1705 N N . ARG A 1 225 ? -7.770 19.194 13.632 1.00 93.69 225 ARG A N 1
ATOM 1706 C CA . ARG A 1 225 ? -8.297 18.235 12.662 1.00 93.69 225 ARG A CA 1
ATOM 1707 C C . ARG A 1 225 ? -7.392 17.004 12.665 1.00 93.69 225 ARG A C 1
ATOM 1709 O O . ARG A 1 225 ? -6.230 17.093 12.293 1.00 93.69 225 ARG A O 1
ATOM 1716 N N . GLN A 1 226 ? -7.914 15.870 13.121 1.00 91.44 226 GLN A N 1
ATOM 1717 C CA . GLN A 1 226 ? -7.178 14.613 13.223 1.00 91.44 226 GLN A CA 1
ATOM 1718 C C . GLN A 1 226 ? -7.780 13.581 12.274 1.00 91.44 226 GLN A C 1
ATOM 1720 O O . GLN A 1 226 ? -8.992 13.354 12.290 1.00 91.44 226 GLN A O 1
ATOM 1725 N N . TRP A 1 227 ? -6.929 12.958 11.464 1.00 92.25 227 TRP A N 1
ATOM 1726 C CA . TRP A 1 227 ? -7.302 11.795 10.672 1.00 92.25 227 TRP A CA 1
ATOM 1727 C C . TRP A 1 227 ? -7.344 10.558 11.570 1.00 92.25 227 TRP A C 1
ATOM 1729 O O . TRP A 1 227 ? -6.417 10.316 12.345 1.00 92.25 227 TRP A O 1
ATOM 1739 N N . ILE A 1 228 ? -8.440 9.810 11.498 1.00 89.50 228 ILE A N 1
ATOM 1740 C CA . ILE A 1 228 ? -8.621 8.537 12.188 1.00 89.50 228 ILE A CA 1
ATOM 1741 C C . ILE A 1 228 ? -8.552 7.436 11.135 1.00 89.50 228 ILE A C 1
ATOM 1743 O O . ILE A 1 228 ? -9.379 7.454 10.215 1.00 89.50 228 ILE A O 1
ATOM 1747 N N . PRO A 1 229 ? -7.590 6.502 11.248 1.00 88.50 229 PRO A N 1
ATOM 1748 C CA . PRO A 1 229 ? -7.373 5.503 10.220 1.00 88.50 229 PRO A CA 1
ATOM 1749 C C . PRO A 1 229 ? -8.556 4.530 10.117 1.00 88.50 229 PRO A C 1
ATOM 1751 O O . PRO A 1 229 ? -9.235 4.265 11.119 1.00 88.50 229 PRO A O 1
ATOM 1754 N N . PRO A 1 230 ? -8.800 3.971 8.921 1.00 88.88 230 PRO A N 1
ATOM 1755 C CA . PRO A 1 230 ? -9.697 2.840 8.753 1.00 88.88 230 PRO A CA 1
ATOM 1756 C C . PRO A 1 230 ? -9.182 1.613 9.514 1.00 88.88 230 PRO A C 1
ATOM 1758 O O . PRO A 1 230 ? -7.988 1.471 9.777 1.00 88.88 230 PRO A O 1
ATOM 1761 N N . TYR A 1 231 ? -10.086 0.701 9.856 1.00 86.06 231 TYR A N 1
ATOM 1762 C CA . TYR A 1 231 ? -9.749 -0.552 10.529 1.00 86.06 231 TYR A CA 1
ATOM 1763 C C . TYR A 1 231 ? -10.735 -1.659 10.156 1.00 86.06 231 TYR A C 1
ATOM 1765 O O . TYR A 1 231 ? -11.811 -1.400 9.620 1.00 86.06 231 TYR A O 1
ATOM 1773 N N . VAL A 1 232 ? -10.383 -2.909 10.454 1.00 86.06 232 VAL A N 1
ATOM 1774 C CA . VAL A 1 232 ? -11.207 -4.076 10.118 1.00 86.06 232 VAL A CA 1
ATOM 1775 C C . VAL A 1 232 ? -11.927 -4.618 11.353 1.00 86.06 232 VAL A C 1
ATOM 1777 O O . VAL A 1 232 ? -11.336 -4.763 12.423 1.00 86.06 232 VAL A O 1
ATOM 1780 N N . LYS A 1 233 ? -13.218 -4.933 11.198 1.00 82.44 233 LYS A N 1
ATOM 1781 C CA . LYS A 1 233 ? -14.046 -5.642 12.188 1.00 82.44 233 LYS A CA 1
ATOM 1782 C C . LYS A 1 233 ? -14.450 -7.018 11.668 1.00 82.44 233 LYS A C 1
ATOM 1784 O O . LYS A 1 233 ? -14.472 -7.238 10.464 1.00 82.44 233 LYS A O 1
ATOM 1789 N N . GLY A 1 234 ? -14.826 -7.910 12.581 1.00 82.81 234 GLY A N 1
ATOM 1790 C CA . GLY A 1 234 ? -15.265 -9.280 12.292 1.00 82.81 234 GLY A CA 1
ATOM 1791 C C . GLY A 1 234 ? -14.309 -10.326 12.878 1.00 82.81 234 GLY A C 1
ATOM 1792 O O . GLY A 1 234 ? -13.229 -9.959 13.348 1.00 82.81 234 GLY A O 1
ATOM 1793 N N . PRO A 1 235 ? -14.689 -11.615 12.908 1.00 80.75 235 PRO A N 1
ATOM 1794 C CA . PRO A 1 235 ? -13.848 -12.651 13.501 1.00 80.75 235 PRO A CA 1
ATOM 1795 C C . PRO A 1 235 ? -12.530 -12.837 12.744 1.00 80.75 235 PRO A C 1
ATOM 1797 O O . PRO A 1 235 ? -12.492 -12.817 11.511 1.00 80.75 235 PRO A O 1
ATOM 1800 N N . ALA A 1 236 ? -11.440 -13.042 13.485 1.00 75.19 236 ALA A N 1
ATOM 1801 C CA . ALA A 1 236 ? -10.135 -13.336 12.899 1.00 75.19 236 ALA A CA 1
ATOM 1802 C C . ALA A 1 236 ? -10.190 -14.618 12.045 1.00 75.19 236 ALA A C 1
ATOM 1804 O O . ALA A 1 236 ? -10.888 -15.567 12.392 1.00 75.19 236 ALA A O 1
ATOM 1805 N N . GLY A 1 237 ? -9.454 -14.639 10.931 1.00 72.38 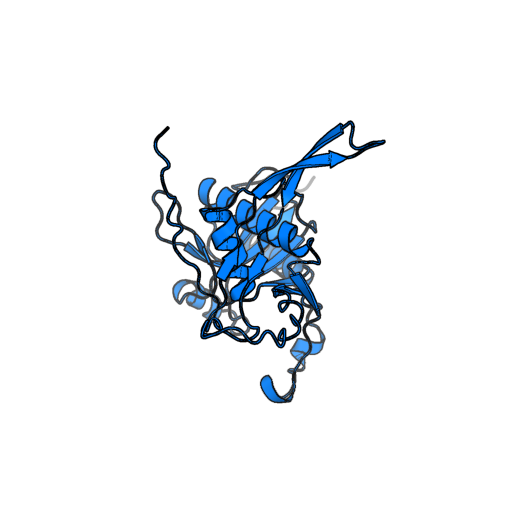237 GLY A N 1
ATOM 1806 C CA . GLY A 1 237 ? -9.394 -15.787 10.016 1.00 72.38 237 GLY A CA 1
ATOM 1807 C C . GLY A 1 237 ? -10.557 -15.904 9.023 1.00 72.38 237 GLY A C 1
ATOM 1808 O O . GLY A 1 237 ? -10.494 -16.741 8.131 1.00 72.38 237 GLY A O 1
ATOM 1809 N N . THR A 1 238 ? -11.591 -15.063 9.122 1.00 81.00 238 THR A N 1
ATOM 1810 C CA . THR A 1 238 ? -12.678 -15.031 8.125 1.00 81.00 238 THR A CA 1
ATOM 1811 C C . THR A 1 238 ? -12.311 -14.170 6.905 1.00 81.00 238 THR A C 1
ATOM 1813 O O . THR A 1 238 ? -11.471 -13.271 7.033 1.00 81.00 238 THR A O 1
ATOM 1816 N N . PRO A 1 239 ? -12.902 -14.388 5.716 1.00 83.94 239 PRO A N 1
ATOM 1817 C CA . PRO A 1 239 ? -12.618 -13.573 4.531 1.00 83.94 239 PRO A CA 1
ATOM 1818 C C . PRO A 1 239 ? -12.924 -12.082 4.746 1.00 83.94 239 PRO A C 1
ATOM 1820 O O . PRO A 1 239 ? -13.932 -11.735 5.366 1.00 83.94 239 PRO A O 1
ATOM 1823 N N . LEU A 1 240 ? -12.069 -11.193 4.228 1.00 83.81 240 LEU A N 1
ATOM 1824 C CA . LEU A 1 240 ? -12.333 -9.751 4.191 1.00 83.81 240 LEU A CA 1
ATOM 1825 C C . LEU A 1 240 ? -13.189 -9.407 2.969 1.00 83.81 240 LEU A C 1
ATOM 1827 O O . LEU A 1 240 ? -12.737 -9.557 1.831 1.00 83.81 240 LEU A O 1
ATOM 1831 N N . ILE A 1 241 ? -14.403 -8.916 3.216 1.00 85.50 241 ILE A N 1
ATOM 1832 C CA . ILE A 1 241 ? -15.322 -8.447 2.178 1.00 85.50 241 ILE A CA 1
ATOM 1833 C C . ILE A 1 241 ? -15.225 -6.924 2.081 1.00 85.50 241 ILE A C 1
ATOM 1835 O O . ILE A 1 241 ? -15.522 -6.205 3.041 1.00 85.50 241 ILE A O 1
ATOM 1839 N N . VAL A 1 242 ? -14.846 -6.441 0.899 1.00 81.62 242 VAL A N 1
ATOM 1840 C CA . VAL A 1 242 ? -14.951 -5.029 0.523 1.00 81.62 242 VAL A CA 1
ATOM 1841 C C . VAL A 1 242 ? -16.354 -4.831 -0.042 1.00 81.62 242 VAL A C 1
ATOM 1843 O O . VAL A 1 242 ? -16.719 -5.466 -1.027 1.00 81.62 242 VAL A O 1
ATOM 1846 N N . LYS A 1 243 ? -17.183 -4.034 0.636 1.00 71.38 243 LYS A N 1
ATOM 1847 C CA . LYS A 1 243 ? -18.549 -3.733 0.188 1.00 71.38 243 LYS A CA 1
ATOM 1848 C C . LYS A 1 243 ? -18.583 -2.353 -0.448 1.00 71.38 243 LYS A C 1
ATOM 1850 O O . LYS A 1 243 ? -17.988 -1.418 0.087 1.00 71.38 243 LYS A O 1
ATOM 1855 N N . GLU A 1 244 ? -19.376 -2.206 -1.503 1.00 58.91 244 GLU A N 1
ATOM 1856 C CA . GLU A 1 244 ? -19.815 -0.888 -1.950 1.00 58.91 244 GLU A CA 1
ATOM 1857 C C . GLU A 1 244 ? -20.558 -0.184 -0.807 1.00 58.91 244 GLU A C 1
ATOM 1859 O O . GLU A 1 244 ? -21.376 -0.782 -0.099 1.00 58.91 244 GLU A O 1
ATOM 1864 N N . SER A 1 245 ? -20.254 1.092 -0.576 1.00 50.19 245 SER A N 1
ATOM 1865 C CA . SER A 1 245 ? -20.928 1.836 0.486 1.00 50.19 245 SER A CA 1
ATOM 1866 C C . SER A 1 245 ? -22.236 2.434 0.011 1.00 50.19 245 SER A C 1
ATOM 1868 O O . SER A 1 245 ? -22.262 3.346 -0.811 1.00 50.19 245 SER A O 1
ATOM 1870 N N . VAL A 1 246 ? -23.322 1.998 0.641 1.00 44.78 246 VAL A N 1
ATOM 1871 C CA . VAL A 1 246 ? -24.634 2.628 0.520 1.00 44.78 246 VAL A CA 1
ATOM 1872 C C . VAL A 1 246 ? -24.642 3.908 1.362 1.00 44.78 246 VAL A C 1
ATOM 1874 O O . VAL A 1 246 ? -24.735 3.864 2.590 1.00 44.78 246 VAL A O 1
ATOM 1877 N N . ARG A 1 247 ? -24.533 5.075 0.718 1.00 43.06 247 ARG A N 1
ATOM 1878 C CA . ARG A 1 247 ? -24.758 6.370 1.382 1.00 43.06 247 ARG A CA 1
ATOM 1879 C C . ARG A 1 247 ? -26.265 6.605 1.494 1.00 43.06 247 ARG A C 1
ATOM 1881 O O . ARG A 1 247 ? -26.925 6.885 0.499 1.00 43.06 247 ARG A O 1
ATOM 1888 N N . ILE A 1 248 ? -26.812 6.500 2.705 1.00 38.00 248 ILE A N 1
ATOM 1889 C CA . ILE A 1 248 ? -28.207 6.875 2.972 1.00 38.00 248 ILE A CA 1
ATOM 1890 C C . ILE A 1 248 ? -28.307 8.400 2.868 1.00 38.00 248 ILE A C 1
ATOM 1892 O O . ILE A 1 248 ? -27.819 9.117 3.743 1.00 38.00 248 ILE A O 1
ATOM 1896 N N . TRP A 1 249 ? -28.939 8.897 1.805 1.00 34.69 249 TRP A N 1
ATOM 1897 C CA . TRP A 1 249 ? -29.331 10.300 1.708 1.00 34.69 249 TRP A CA 1
ATOM 1898 C C . TRP A 1 249 ? -30.404 10.582 2.761 1.00 34.69 249 TRP A C 1
ATOM 1900 O O . TRP A 1 249 ? -31.541 10.130 2.638 1.00 34.69 249 TRP A O 1
ATOM 1910 N N . ARG A 1 250 ? -30.055 11.329 3.813 1.00 36.50 250 ARG A N 1
ATOM 1911 C CA . ARG A 1 250 ? -31.068 11.965 4.659 1.00 36.50 250 ARG A CA 1
ATOM 1912 C C . ARG A 1 250 ? -31.508 13.232 3.933 1.00 36.50 250 ARG A C 1
ATOM 1914 O O . ARG A 1 250 ? -30.677 14.105 3.699 1.00 36.50 250 ARG A O 1
ATOM 1921 N N . ARG A 1 251 ? -32.780 13.298 3.526 1.00 34.38 251 ARG A N 1
ATOM 1922 C CA . ARG A 1 251 ? -33.382 14.555 3.061 1.00 34.38 251 ARG A CA 1
ATOM 1923 C C . ARG A 1 251 ? -33.259 15.578 4.197 1.00 34.38 251 ARG A C 1
ATOM 1925 O O . ARG A 1 251 ? -33.568 15.230 5.338 1.00 34.38 251 ARG A O 1
ATOM 1932 N N . LEU A 1 252 ? -32.729 16.757 3.870 1.00 34.84 252 LEU A N 1
ATOM 1933 C CA . LEU A 1 252 ? -32.788 17.948 4.718 1.00 34.84 252 LEU A CA 1
ATOM 1934 C C . LEU A 1 252 ? -34.226 18.466 4.773 1.00 34.84 252 LEU A C 1
ATOM 1936 O O . LEU A 1 252 ? -34.921 18.325 3.739 1.00 34.84 252 LEU A O 1
#

Sequence (252 aa):
MAGERGTVSERLAREFFDEMDALARAPLWWVSEDMKKLCVDTVENGPLPPVEPLPTATGLIVFEGGVVFSSRGMADVPVAAVSWERAGSMHGGVPGVMIRLFGDSMRNAMGRLMDKSLPIAPMGTIDDETLDASVITLLSVAFALMGQPSVTAVSESRWDLRRDGPQPRSMTQAAKVKMIVLRPPARTSMGNGGGAGRRAPDHRYIVRGFYRNQQYGPNNSLRRRQWIPPYVKGPAGTPLIVKESVRIWRRL

Secondary structure (DSSP, 8-state):
-------HHHHHHHHHHHHHHHHHHS-EEEE-HHHHHHHHHHHHHSPPPPP---SSSEEEEEEEEEEEE--TTS--EEEEEEEEE--SS-SSSSTT-EEEEEE-SHHHHHHHTT-TT-S-EEPPP---HHHHHHHHHHHHHHHHHHT-TTTEEEEE----HHHH-SPPGGGGGS---EEEEEPPPP---------S--PPPSSEEEE--EEEEEEESGGG-EEEEEEE--EEES-TTSPEE-PPP-------

Radius of gyration: 22.08 Å; chains: 1; bounding box: 71×51×57 Å

Foldseek 3Di:
DDDDDDPPVVVVVVVVVVVVVLAQPAAEEEEEPVLLLQLVCCLVPFDAAPQDDQPDQKHKYFYVVFDWDDDVPDDIDTFGMKIKHQDCDDDQADHRIDIWTKHQDVVQCVVCVVPVPDSIGTDPDDRDHVSRVSVSSSSRSSVVQCPDPQFWDWDFDDDDCVPNNDDDPVCVSHDTYTYTYTDAHDPPPPPPDPDDDDPADQEKEKDHKDWDFAQDDVVSPDTDTDIGHIHIDGHPPHYYDYDDDDDDDDDD